Protein AF-A0AAN7Z1L6-F1 (afdb_monomer)

Organism: NCBI:txid326684

Sequence (288 aa):
MDACYEVAIPRFNNSVPGDPTDEAFIKFRDNIDTNKILSLLYLTVLGCATSEPVGGSILSPAVDFWNSVHIQFVLMLLNSKQPVGDFTATLRLLCTSVFPDSIGPINPDKPPEEVGRLLIDRISAHLTETPRWDIDEARLREVRLAALQTLSAFARSSLGLMQLAKHDWMIPRLVTLLSYSIDELYDGDMQYSSAAGDGPPCGLQRLVAHAMLLLHMVITAPLGSNTVDVSAKLAKTTGGSQKYLISLSRLNFADDLVSEDTAELAHELLEMAVTSEAGQELGEFFNG

Secondary structure (DSSP, 8-state):
-HHHHHHHHHHHH--SSSS---HHHHHHHHH--HHHHHHHHHHHHHHHHHSPPGGG-SS-HHHHHHHHS-HHHHHHHTSTTS-HHHHHHHHHHHTT-EETTEESS--TTS-HHHHHHHHHHHHHHTTTSPPSS---HHHHHHHHHHHHHHHHHHHTSHHHHHHHHH-TTHHHHHHHHHHHHHHHHHHSGGGGTTTS--PPPPHHHHHHHHHHHHHHHHHS--BTTB---HHHHHTTSTTHHHHHHHHHHHHHT-TTTS-HHHHHHHHHHHHHHHHHHHHHHHHHHH--

pLDDT: mean 87.16, std 13.39, range [40.34, 98.12]

Mean predicted aligned error: 7.15 Å

Structure (mmCIF, N/CA/C/O backbone):
data_AF-A0AAN7Z1L6-F1
#
_entry.id   AF-A0AAN7Z1L6-F1
#
loop_
_atom_site.group_PDB
_atom_site.id
_atom_site.type_symbol
_atom_site.label_atom_id
_atom_site.label_alt_id
_atom_site.label_comp_id
_atom_site.label_asym_id
_atom_site.label_entity_id
_atom_site.label_seq_id
_atom_site.pdbx_PDB_ins_code
_atom_site.Cartn_x
_atom_site.Cartn_y
_atom_site.Cartn_z
_atom_site.occupancy
_atom_site.B_iso_or_equiv
_atom_site.auth_seq_id
_atom_site.auth_comp_id
_atom_site.auth_asym_id
_atom_site.auth_atom_id
_atom_site.pdbx_PDB_model_num
ATOM 1 N N . MET A 1 1 ? 9.875 3.431 -21.169 1.00 80.31 1 MET A N 1
ATOM 2 C CA . MET A 1 1 ? 9.208 2.321 -20.456 1.00 80.31 1 MET A CA 1
ATOM 3 C C . MET A 1 1 ? 9.602 0.982 -21.063 1.00 80.31 1 MET A C 1
ATOM 5 O O . MET A 1 1 ? 9.972 0.101 -20.303 1.00 80.31 1 MET A O 1
ATOM 9 N N . ASP A 1 2 ? 9.655 0.864 -22.392 1.00 86.88 2 ASP A N 1
ATOM 10 C CA . ASP A 1 2 ? 9.986 -0.394 -23.086 1.00 86.88 2 ASP A CA 1
ATOM 11 C C . ASP A 1 2 ? 11.306 -1.046 -22.664 1.00 86.88 2 ASP A C 1
ATOM 13 O O . ASP A 1 2 ? 11.343 -2.245 -22.417 1.00 86.88 2 ASP A O 1
ATOM 17 N N . ALA A 1 3 ? 12.360 -0.256 -22.441 1.00 88.81 3 ALA A N 1
ATOM 18 C CA . ALA A 1 3 ? 13.636 -0.776 -21.940 1.00 88.81 3 ALA A CA 1
ATOM 19 C C . ALA A 1 3 ? 13.503 -1.539 -20.606 1.00 88.81 3 ALA A C 1
ATOM 21 O O . ALA A 1 3 ? 14.222 -2.502 -20.369 1.00 88.81 3 ALA A O 1
ATOM 22 N N . CYS A 1 4 ? 12.566 -1.154 -19.733 1.00 90.19 4 CYS A N 1
ATOM 23 C CA . CYS A 1 4 ? 12.334 -1.880 -18.486 1.00 90.19 4 CYS A CA 1
ATOM 24 C C . CYS A 1 4 ? 11.696 -3.258 -18.727 1.00 90.19 4 CYS A C 1
ATOM 26 O O . CYS A 1 4 ? 11.943 -4.164 -17.935 1.00 90.19 4 CYS A O 1
ATOM 28 N N . TYR A 1 5 ? 10.907 -3.443 -19.796 1.00 92.56 5 TYR A N 1
ATOM 29 C CA . TYR A 1 5 ? 10.312 -4.744 -20.126 1.00 92.56 5 TYR A CA 1
ATOM 30 C C . TYR A 1 5 ? 11.373 -5.790 -20.478 1.00 92.56 5 TYR A C 1
ATOM 32 O O . TYR A 1 5 ? 11.224 -6.941 -20.071 1.00 92.56 5 TYR A O 1
ATOM 40 N N . GLU A 1 6 ? 12.470 -5.383 -21.125 1.00 91.12 6 GLU A N 1
ATOM 41 C CA . GLU A 1 6 ? 13.588 -6.268 -21.497 1.00 91.12 6 GLU A CA 1
ATOM 42 C C . GLU A 1 6 ? 14.237 -6.965 -20.289 1.00 91.12 6 GLU A C 1
ATOM 44 O O . GLU A 1 6 ? 14.792 -8.053 -20.418 1.00 91.12 6 GLU A O 1
ATOM 49 N N . VAL A 1 7 ? 14.140 -6.372 -19.094 1.00 92.31 7 VAL A N 1
ATOM 50 C CA . VAL A 1 7 ? 14.663 -6.958 -17.847 1.00 92.31 7 VAL A CA 1
ATOM 51 C C . VAL A 1 7 ? 13.534 -7.513 -16.975 1.00 92.31 7 VAL A C 1
ATOM 53 O O . VAL A 1 7 ? 13.651 -8.593 -16.391 1.00 92.31 7 VAL A O 1
ATOM 56 N N . ALA A 1 8 ? 12.412 -6.802 -16.884 1.00 91.56 8 ALA A N 1
ATOM 57 C CA . ALA A 1 8 ? 11.336 -7.156 -15.971 1.00 91.56 8 ALA A CA 1
ATOM 58 C C . ALA A 1 8 ? 10.525 -8.379 -16.433 1.00 91.56 8 ALA A C 1
ATOM 60 O O . ALA A 1 8 ? 10.133 -9.180 -15.581 1.00 91.56 8 ALA A O 1
ATOM 61 N N . ILE A 1 9 ? 10.304 -8.567 -17.743 1.00 92.62 9 ILE A N 1
ATOM 62 C CA . ILE A 1 9 ? 9.560 -9.724 -18.273 1.00 92.62 9 ILE A CA 1
ATOM 63 C C . ILE A 1 9 ? 10.334 -11.032 -18.048 1.00 92.62 9 ILE A C 1
ATOM 65 O O . ILE A 1 9 ? 9.741 -11.964 -17.495 1.00 92.62 9 ILE A O 1
ATOM 69 N N . PRO A 1 10 ? 11.638 -11.135 -18.388 1.00 92.06 10 PRO A N 1
ATOM 70 C CA . PRO A 1 10 ? 12.411 -12.338 -18.085 1.00 92.06 10 PRO A CA 1
ATOM 71 C C . PRO A 1 10 ? 12.413 -12.686 -16.594 1.00 92.06 10 PRO A C 1
ATOM 73 O O . PRO A 1 10 ? 12.170 -13.838 -16.241 1.00 92.06 10 PRO A O 1
ATOM 76 N N . ARG A 1 11 ? 12.580 -11.696 -15.701 1.00 91.50 11 ARG A N 1
ATOM 77 C CA . ARG A 1 11 ? 12.462 -11.902 -14.244 1.00 91.50 11 ARG A CA 1
ATOM 78 C C . ARG A 1 11 ? 11.093 -12.432 -13.842 1.00 91.50 11 ARG A C 1
ATOM 80 O O . ARG A 1 11 ? 10.996 -13.372 -13.058 1.00 91.50 11 ARG A O 1
ATOM 87 N N . PHE A 1 12 ? 10.026 -11.848 -14.383 1.00 89.81 12 PHE A N 1
ATOM 88 C CA . PHE A 1 12 ? 8.660 -12.254 -14.071 1.00 89.81 12 PHE A CA 1
ATOM 89 C C . PHE A 1 12 ? 8.381 -13.704 -14.494 1.00 89.81 12 PHE A C 1
ATOM 91 O O . PHE A 1 12 ? 7.800 -14.471 -13.720 1.00 89.81 12 PHE A O 1
ATOM 98 N N . ASN A 1 13 ? 8.851 -14.096 -15.678 1.00 90.94 13 ASN A N 1
ATOM 99 C CA . ASN A 1 13 ? 8.678 -15.441 -16.228 1.00 90.94 13 ASN A CA 1
ATOM 100 C C . ASN A 1 13 ? 9.677 -16.465 -15.669 1.00 90.94 13 ASN A C 1
ATOM 102 O O . ASN A 1 13 ? 9.473 -17.666 -15.851 1.00 90.94 13 ASN A O 1
ATOM 106 N N . ASN A 1 14 ? 10.719 -16.026 -14.954 1.00 89.88 14 ASN A N 1
ATOM 107 C CA . ASN A 1 14 ? 11.691 -16.939 -14.371 1.00 89.88 14 ASN A CA 1
ATOM 108 C C . ASN A 1 14 ? 11.009 -17.882 -13.373 1.00 89.88 14 ASN A C 1
ATOM 110 O O . ASN A 1 14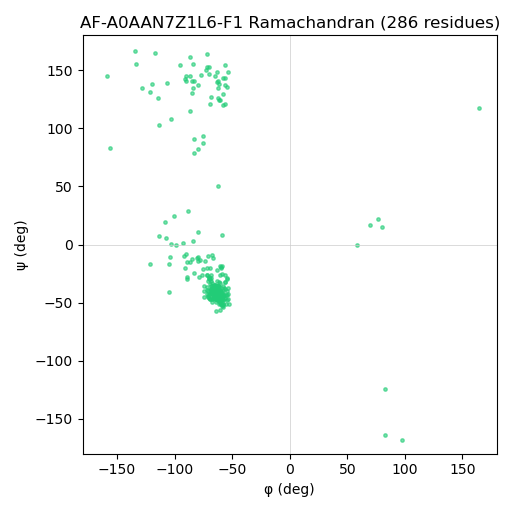 ? 10.324 -17.448 -12.439 1.00 89.88 14 ASN A O 1
ATOM 114 N N . SER A 1 15 ? 11.173 -19.183 -13.594 1.00 84.75 15 SER A N 1
ATOM 115 C CA . SER A 1 15 ? 10.577 -20.219 -12.745 1.00 84.75 15 SER A CA 1
ATOM 116 C C . SER A 1 15 ? 11.427 -20.501 -11.507 1.00 84.75 15 SER A C 1
ATOM 118 O O . SER A 1 15 ? 10.899 -20.940 -10.487 1.00 84.75 15 SER A O 1
ATOM 120 N N . VAL A 1 16 ? 12.729 -20.222 -11.584 1.00 84.19 16 VAL A N 1
ATOM 121 C CA . VAL A 1 16 ? 13.685 -20.425 -10.492 1.00 84.19 16 VAL A CA 1
ATOM 122 C C . VAL A 1 16 ? 13.760 -19.151 -9.636 1.00 84.19 16 VAL A C 1
ATOM 124 O O . VAL A 1 16 ? 13.625 -18.051 -10.175 1.00 84.19 16 VAL A O 1
ATOM 127 N N . PRO A 1 17 ? 13.947 -19.254 -8.306 1.00 79.69 17 PRO A N 1
ATOM 128 C CA . PRO A 1 17 ? 14.252 -18.095 -7.475 1.00 79.69 17 PRO A CA 1
ATOM 129 C C . PRO A 1 17 ? 15.508 -17.360 -7.960 1.00 79.69 17 PRO A C 1
ATOM 131 O O . PRO A 1 17 ? 16.518 -17.989 -8.266 1.00 79.69 17 PRO A O 1
ATOM 134 N N . GLY A 1 18 ? 15.447 -16.029 -7.987 1.00 81.94 18 GLY A N 1
ATOM 135 C CA . GLY A 1 18 ? 16.548 -15.172 -8.425 1.00 81.94 18 GLY A CA 1
ATOM 136 C C . GLY A 1 18 ? 16.438 -14.710 -9.879 1.00 81.94 18 GLY A C 1
ATOM 137 O O . GLY A 1 18 ? 15.392 -14.822 -10.527 1.00 81.94 18 GLY A O 1
ATOM 138 N N . ASP A 1 19 ? 17.532 -14.137 -10.370 1.00 87.75 19 ASP A N 1
ATOM 139 C CA . ASP A 1 19 ? 17.629 -13.600 -11.725 1.00 87.75 19 ASP A CA 1
ATOM 140 C C . ASP A 1 19 ? 17.799 -14.729 -12.768 1.00 87.75 19 ASP A C 1
ATOM 142 O O . ASP A 1 19 ? 18.455 -15.735 -12.480 1.00 87.75 19 ASP A O 1
ATOM 146 N N . PRO A 1 20 ? 17.239 -14.577 -13.986 1.00 90.50 20 PRO A N 1
ATOM 147 C CA . PRO A 1 20 ? 17.554 -15.448 -15.116 1.00 90.50 20 PRO A CA 1
ATOM 148 C C . PRO A 1 20 ? 19.063 -15.534 -15.387 1.00 90.50 20 PRO A C 1
ATOM 150 O O . PRO A 1 20 ? 19.803 -14.569 -15.191 1.00 90.50 20 PRO A O 1
ATOM 153 N N . THR A 1 21 ? 19.518 -16.687 -15.875 1.00 90.06 21 THR A N 1
ATOM 154 C CA . THR A 1 21 ? 20.941 -16.956 -16.147 1.00 90.06 21 THR A CA 1
ATOM 155 C C . THR A 1 21 ? 21.308 -16.877 -17.630 1.00 90.06 21 THR A C 1
ATOM 157 O O . THR A 1 21 ? 22.472 -17.062 -17.977 1.00 90.06 21 THR A O 1
ATOM 160 N N . ASP A 1 22 ? 20.344 -16.580 -18.506 1.00 91.12 22 ASP A N 1
ATOM 161 C CA . ASP A 1 22 ? 20.570 -16.444 -19.945 1.00 91.12 22 ASP A CA 1
ATOM 162 C C . ASP A 1 22 ? 21.537 -15.289 -20.258 1.00 91.12 22 ASP A C 1
ATOM 164 O O . ASP A 1 22 ? 21.373 -14.172 -19.760 1.00 91.12 22 ASP A O 1
ATOM 168 N N . GLU A 1 23 ? 22.512 -15.513 -21.146 1.00 90.38 23 GLU A N 1
ATOM 169 C CA . GLU A 1 23 ? 23.523 -14.500 -21.505 1.00 90.38 23 GLU A CA 1
ATOM 170 C C . GLU A 1 23 ? 22.900 -13.200 -22.039 1.00 90.38 23 GLU A C 1
ATOM 172 O O . GLU A 1 23 ? 23.361 -12.099 -21.728 1.00 90.38 23 GLU A O 1
ATOM 177 N N . ALA A 1 24 ? 21.815 -13.317 -22.814 1.00 89.94 24 ALA A N 1
ATOM 178 C CA . ALA A 1 24 ? 21.073 -12.167 -23.323 1.00 89.94 24 ALA A CA 1
ATOM 179 C C . ALA A 1 24 ? 20.460 -11.337 -22.184 1.00 89.94 24 ALA A C 1
ATOM 181 O O . ALA A 1 24 ? 20.559 -10.110 -22.195 1.00 89.94 24 ALA A 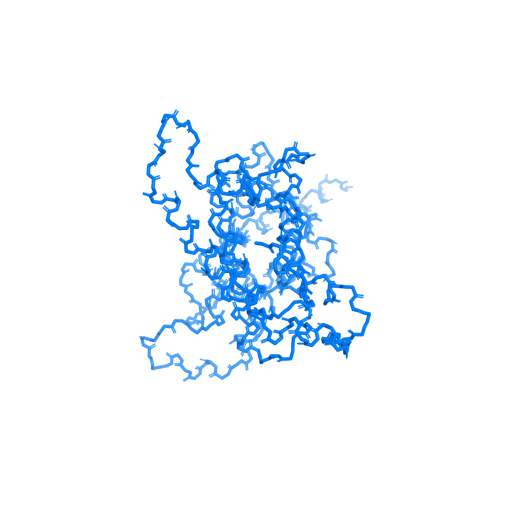O 1
ATOM 182 N N . PHE A 1 25 ? 19.889 -11.999 -21.173 1.00 91.25 25 PHE A N 1
ATOM 183 C CA . PHE A 1 25 ? 19.336 -11.328 -20.001 1.00 91.25 25 PHE A CA 1
ATOM 184 C C . PHE A 1 25 ? 20.431 -10.644 -19.182 1.00 91.25 25 PHE A C 1
ATOM 186 O O . PHE A 1 25 ? 20.272 -9.480 -18.826 1.00 91.25 25 PHE A O 1
ATOM 193 N N . ILE A 1 26 ? 21.551 -11.328 -18.926 1.00 91.38 26 ILE A N 1
ATOM 194 C CA . ILE A 1 26 ? 22.688 -10.758 -18.188 1.00 91.38 26 ILE A CA 1
ATOM 195 C C . ILE A 1 26 ? 23.159 -9.473 -18.874 1.00 91.38 26 ILE A C 1
ATOM 197 O O . ILE A 1 26 ? 23.293 -8.435 -18.228 1.00 91.38 26 ILE A O 1
ATOM 201 N N . LYS A 1 27 ? 23.301 -9.501 -20.205 1.00 92.25 27 LYS A N 1
ATOM 202 C CA . LYS A 1 27 ? 23.660 -8.314 -20.983 1.00 92.25 27 LYS A CA 1
ATOM 203 C C . LYS A 1 27 ? 22.639 -7.185 -20.824 1.00 92.25 27 LYS A C 1
ATOM 205 O O . LYS A 1 27 ? 23.048 -6.036 -20.671 1.00 92.25 27 LYS A O 1
ATOM 210 N N . PHE A 1 28 ? 21.337 -7.462 -20.872 1.00 91.62 28 PHE A N 1
ATOM 211 C CA . PHE A 1 28 ? 20.323 -6.419 -20.678 1.00 91.62 28 PHE A CA 1
ATOM 212 C C . PHE A 1 28 ? 20.330 -5.864 -19.258 1.00 91.62 28 PHE A C 1
ATOM 214 O O . PHE A 1 28 ? 20.353 -4.648 -19.092 1.00 91.62 28 PHE A O 1
ATOM 221 N N . ARG A 1 29 ? 20.387 -6.727 -18.244 1.00 91.69 29 ARG A N 1
ATOM 222 C CA . ARG A 1 29 ? 20.460 -6.336 -16.833 1.00 91.69 29 ARG A CA 1
ATOM 223 C C . ARG A 1 29 ? 21.645 -5.410 -16.561 1.00 91.69 29 ARG A C 1
ATOM 225 O O . ARG A 1 29 ? 21.487 -4.418 -15.860 1.00 91.69 29 ARG A O 1
ATOM 232 N N . ASP A 1 30 ? 22.809 -5.715 -17.128 1.00 91.50 30 ASP A N 1
ATOM 233 C CA . ASP A 1 30 ? 24.033 -4.952 -16.868 1.00 91.50 30 ASP A CA 1
ATOM 234 C C . ASP A 1 30 ? 24.054 -3.595 -17.601 1.00 91.50 30 ASP A C 1
ATOM 236 O O . ASP A 1 30 ? 24.772 -2.684 -17.193 1.00 91.50 30 ASP A O 1
ATOM 240 N N . ASN A 1 31 ? 23.257 -3.431 -18.666 1.00 93.31 31 ASN A N 1
ATOM 241 C CA . ASN A 1 31 ? 23.196 -2.195 -19.459 1.00 93.31 31 ASN A CA 1
ATOM 242 C C . ASN A 1 31 ? 21.939 -1.343 -19.203 1.00 93.31 31 ASN A C 1
ATOM 244 O O . ASN A 1 31 ? 21.918 -0.167 -19.569 1.00 93.31 31 ASN A O 1
ATOM 248 N N . ILE A 1 32 ? 20.891 -1.910 -18.603 1.00 92.88 32 ILE A N 1
ATOM 249 C CA . ILE A 1 32 ? 19.611 -1.238 -18.364 1.00 92.88 32 ILE A CA 1
ATOM 250 C C . ILE A 1 32 ? 19.404 -1.069 -16.861 1.00 92.88 32 ILE A C 1
ATOM 252 O O . ILE A 1 32 ? 18.989 -1.984 -16.153 1.00 92.88 32 ILE A O 1
ATOM 256 N N . ASP A 1 33 ? 19.635 0.152 -16.386 1.00 92.69 33 ASP A N 1
ATOM 257 C CA . ASP A 1 33 ? 19.352 0.536 -15.006 1.00 92.69 33 ASP A CA 1
ATOM 258 C C . ASP A 1 33 ? 17.872 0.924 -14.856 1.00 92.69 33 ASP A C 1
ATOM 260 O O . ASP A 1 33 ? 17.466 2.073 -15.071 1.00 92.69 33 ASP A O 1
ATOM 264 N N . THR A 1 34 ? 17.046 -0.064 -14.514 1.00 93.50 34 THR A N 1
AT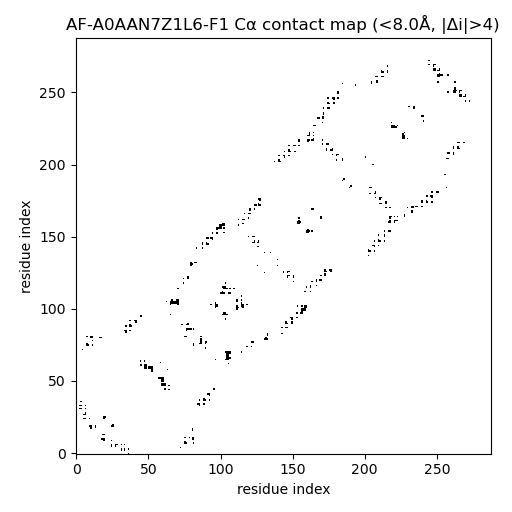OM 265 C CA . THR A 1 34 ? 15.603 0.097 -14.289 1.00 93.50 34 THR A CA 1
ATOM 266 C C . THR A 1 34 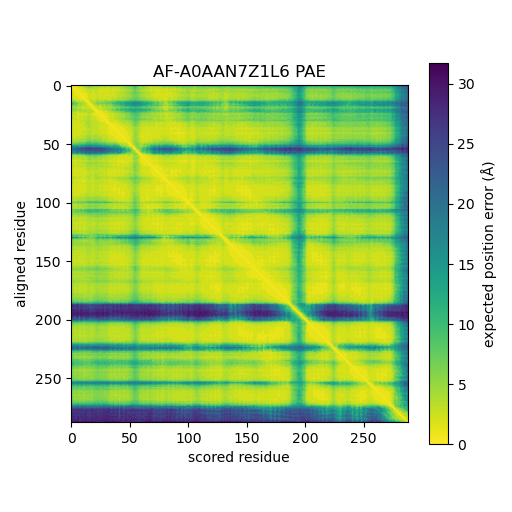? 15.298 1.113 -13.192 1.00 93.50 34 THR A C 1
ATOM 268 O O . THR A 1 34 ? 14.360 1.901 -13.334 1.00 93.50 34 THR A O 1
ATOM 271 N N . ASN A 1 35 ? 16.120 1.176 -12.145 1.00 93.44 35 ASN A N 1
ATOM 272 C CA . ASN A 1 35 ? 15.922 2.086 -11.026 1.00 93.44 35 ASN A CA 1
ATOM 273 C C . ASN A 1 35 ? 16.107 3.555 -11.432 1.00 93.44 35 ASN A C 1
ATOM 275 O O . ASN A 1 35 ? 15.294 4.414 -11.072 1.00 93.44 35 ASN A O 1
ATOM 279 N N . LYS A 1 36 ? 17.132 3.847 -12.243 1.00 94.12 36 LYS A N 1
ATOM 280 C CA . LYS A 1 36 ? 17.332 5.183 -12.826 1.00 94.12 36 LYS A CA 1
ATOM 281 C C . LYS A 1 36 ? 16.201 5.571 -13.768 1.00 94.12 36 LYS A C 1
ATOM 283 O O . LYS A 1 36 ? 15.759 6.717 -13.729 1.00 94.12 36 LYS A O 1
ATOM 288 N N . ILE A 1 37 ? 15.701 4.634 -14.577 1.00 95.06 37 ILE A N 1
ATOM 289 C CA . ILE A 1 37 ? 14.553 4.896 -15.457 1.00 95.06 37 ILE A CA 1
ATOM 290 C C . ILE A 1 37 ? 13.312 5.240 -14.624 1.00 95.06 37 ILE A C 1
ATOM 292 O O . ILE A 1 37 ? 12.644 6.228 -14.916 1.00 95.06 37 ILE A O 1
ATOM 296 N N . LEU A 1 38 ? 13.026 4.486 -13.560 1.00 95.56 38 LEU A N 1
ATOM 297 C CA . LEU A 1 38 ? 11.905 4.775 -12.658 1.00 95.56 38 LEU A CA 1
ATOM 298 C C . LEU A 1 38 ? 12.072 6.114 -11.932 1.00 95.56 38 LEU A C 1
ATOM 300 O O . LEU A 1 38 ? 11.105 6.858 -11.792 1.00 95.56 38 LEU A O 1
ATOM 304 N N . SER A 1 39 ? 13.297 6.458 -11.533 1.00 95.38 39 SER A N 1
ATOM 305 C CA . SER A 1 39 ? 13.612 7.763 -10.940 1.00 95.38 39 SER A CA 1
ATOM 306 C C . SER A 1 39 ? 13.375 8.909 -11.926 1.00 95.38 39 SER A C 1
ATOM 308 O O . SER A 1 39 ? 12.830 9.944 -11.550 1.00 95.38 39 SER A O 1
ATOM 310 N N . LEU A 1 40 ? 13.728 8.717 -13.200 1.00 95.88 40 LEU A N 1
ATOM 311 C CA . LEU A 1 40 ? 13.450 9.685 -14.256 1.00 95.88 40 LEU A CA 1
ATOM 312 C C . LEU A 1 40 ? 11.944 9.832 -14.496 1.00 95.88 40 LEU A C 1
ATOM 314 O O . LEU A 1 40 ? 11.460 10.957 -14.525 1.00 95.88 40 LEU A O 1
ATOM 318 N N . LEU A 1 41 ? 11.197 8.725 -14.576 1.00 95.75 41 LEU A N 1
ATOM 319 C CA . LEU A 1 41 ? 9.732 8.753 -14.684 1.00 95.75 41 LEU A CA 1
ATOM 320 C C . LEU A 1 41 ? 9.089 9.493 -13.504 1.00 95.75 41 LEU A C 1
ATOM 322 O O . LEU A 1 41 ? 8.180 10.294 -13.709 1.00 95.75 41 LEU A O 1
ATOM 326 N N . TYR A 1 42 ? 9.594 9.271 -12.288 1.00 96.31 42 TYR A N 1
ATOM 327 C CA . TYR A 1 42 ? 9.149 9.976 -11.088 1.00 96.31 42 TYR A CA 1
ATOM 328 C C . TYR A 1 42 ? 9.402 11.488 -11.173 1.00 96.31 42 TYR A C 1
ATOM 330 O O . TYR A 1 42 ? 8.506 12.284 -10.906 1.00 96.31 42 TYR A O 1
ATOM 338 N N . LEU A 1 43 ? 10.592 11.909 -11.605 1.00 95.56 43 LEU A N 1
ATOM 339 C CA . LEU A 1 43 ? 10.888 13.330 -11.806 1.00 95.56 43 LEU A CA 1
ATOM 340 C C . LEU A 1 43 ? 10.032 13.949 -12.917 1.00 95.56 43 LEU A C 1
ATOM 342 O O . LEU A 1 43 ? 9.570 15.079 -12.769 1.00 95.56 43 LEU A O 1
ATOM 346 N N . THR A 1 44 ? 9.785 13.214 -14.004 1.00 95.06 44 THR A N 1
ATOM 347 C CA . THR A 1 44 ? 8.911 13.666 -15.091 1.00 95.06 44 THR A CA 1
ATOM 348 C C . THR A 1 44 ? 7.500 13.927 -14.583 1.00 95.06 44 THR A C 1
ATOM 350 O O . THR A 1 44 ? 6.987 15.020 -14.798 1.00 95.06 44 THR A O 1
ATOM 353 N N . VAL A 1 45 ? 6.890 12.982 -13.862 1.00 94.88 45 VAL A N 1
ATOM 354 C CA . VAL A 1 45 ? 5.518 13.163 -13.368 1.00 94.88 45 VAL A CA 1
ATOM 355 C C . VAL A 1 45 ? 5.413 14.259 -12.307 1.00 94.88 45 VAL A C 1
ATOM 357 O O . VAL A 1 45 ? 4.428 14.992 -12.297 1.00 94.88 45 VAL A O 1
ATOM 360 N N . LEU A 1 46 ? 6.438 14.448 -11.466 1.00 93.75 46 LEU A N 1
ATOM 361 C CA . LEU A 1 46 ? 6.489 15.598 -10.559 1.00 93.75 46 LEU A CA 1
ATOM 362 C C . LEU A 1 46 ? 6.521 16.922 -11.332 1.00 93.75 46 LEU A C 1
ATOM 364 O O . LEU A 1 46 ? 5.771 17.837 -10.999 1.00 93.75 46 LEU A O 1
ATOM 368 N N . GLY A 1 47 ? 7.324 17.005 -12.397 1.00 92.25 47 GLY A N 1
ATOM 369 C CA . GLY A 1 47 ? 7.334 18.161 -13.294 1.00 92.25 47 GLY A CA 1
ATOM 370 C C . GLY A 1 47 ? 5.981 18.383 -13.977 1.00 92.25 47 GLY A C 1
ATOM 371 O O . GLY A 1 47 ? 5.506 19.516 -14.055 1.00 92.25 47 GLY A O 1
ATOM 372 N N . CYS A 1 48 ? 5.316 17.308 -14.407 1.00 91.75 48 CYS A N 1
ATOM 373 C CA . CYS A 1 48 ? 3.967 17.357 -14.971 1.00 91.75 48 CYS A CA 1
ATOM 374 C C . CYS A 1 48 ? 2.923 17.851 -13.958 1.00 91.75 48 CYS A C 1
ATOM 376 O O . CYS A 1 48 ? 2.013 18.578 -14.340 1.00 91.75 48 CYS A O 1
ATOM 378 N N . ALA A 1 49 ? 3.056 17.492 -12.678 1.00 87.81 49 ALA A N 1
ATOM 379 C CA . ALA A 1 49 ? 2.146 17.927 -11.619 1.00 87.81 49 ALA A CA 1
ATOM 380 C C . ALA A 1 49 ? 2.282 19.423 -11.284 1.00 87.81 49 ALA A C 1
ATOM 382 O O . ALA A 1 49 ? 1.313 20.039 -10.851 1.00 87.81 49 ALA A O 1
ATOM 383 N N . THR A 1 50 ? 3.464 20.012 -11.495 1.00 87.12 50 THR A N 1
ATOM 384 C CA . THR A 1 50 ? 3.711 21.449 -11.279 1.00 87.12 50 THR A CA 1
ATOM 385 C C . THR A 1 50 ? 3.487 22.312 -12.521 1.00 87.12 50 THR A C 1
ATOM 387 O O . THR A 1 50 ? 3.534 23.535 -12.425 1.00 87.12 50 THR A O 1
ATOM 390 N N . SER A 1 51 ? 3.306 21.696 -13.691 1.00 86.62 51 SER A N 1
ATOM 391 C CA . SER A 1 51 ? 3.192 22.408 -14.966 1.00 86.62 51 SER A CA 1
ATOM 392 C C . SER A 1 51 ? 1.745 22.766 -15.286 1.00 86.62 51 SER A C 1
ATOM 394 O O . SER A 1 51 ? 0.834 21.960 -15.098 1.00 86.62 51 SER A O 1
ATOM 396 N N . GLU A 1 52 ? 1.539 23.959 -15.838 1.00 81.00 52 GLU A N 1
ATOM 397 C CA . GLU A 1 52 ? 0.240 24.351 -16.380 1.00 81.00 52 GLU A CA 1
ATOM 398 C C . GLU A 1 52 ? -0.048 23.619 -17.706 1.00 81.00 52 GLU A C 1
ATOM 400 O O . GLU A 1 52 ? 0.887 23.288 -18.446 1.00 81.00 52 GLU A O 1
ATOM 405 N N . PRO A 1 53 ? -1.326 23.358 -18.038 1.00 78.94 53 PRO A N 1
ATOM 406 C CA . PRO A 1 53 ? -1.695 22.759 -19.315 1.00 78.94 53 PRO A CA 1
ATOM 407 C C . PRO A 1 53 ? -1.199 23.606 -20.493 1.00 78.94 53 PRO A C 1
ATOM 409 O O . PRO A 1 53 ? -1.577 24.766 -20.664 1.00 78.94 53 PRO A O 1
ATOM 412 N N . VAL A 1 54 ? -0.353 23.021 -21.339 1.00 72.06 54 VAL A N 1
ATOM 413 C CA . VAL A 1 54 ? 0.186 23.704 -22.520 1.00 72.06 54 VAL A CA 1
ATOM 414 C C . VAL A 1 54 ? -0.818 23.597 -23.671 1.00 72.06 54 VAL A C 1
ATOM 416 O O . VAL A 1 54 ? -1.355 22.527 -23.946 1.00 72.06 54 VAL A O 1
ATOM 419 N N . GLY A 1 55 ? -1.062 24.704 -24.380 1.00 66.06 55 GLY A N 1
ATOM 420 C CA . GLY A 1 55 ? -1.786 24.684 -25.660 1.00 66.06 55 GLY A CA 1
ATOM 421 C C . GLY A 1 55 ? -3.309 24.521 -25.578 1.00 66.06 55 GLY A C 1
ATOM 422 O O . GLY A 1 55 ? -3.918 24.115 -26.562 1.00 66.06 55 GLY A O 1
ATOM 423 N N . GLY A 1 56 ? -3.937 24.840 -24.441 1.00 60.53 56 GLY A N 1
ATOM 424 C CA . GLY A 1 56 ? -5.398 24.780 -24.292 1.00 60.53 56 GLY A CA 1
ATOM 425 C C . GLY A 1 56 ? -5.961 23.378 -24.031 1.00 60.53 56 GLY A C 1
ATOM 426 O O . GLY A 1 56 ? -7.169 23.183 -24.160 1.00 60.53 56 GLY A O 1
ATOM 427 N N . SER A 1 57 ? -5.112 22.409 -23.663 1.00 67.19 57 SER A N 1
ATOM 428 C CA . SER A 1 57 ? -5.575 21.120 -23.135 1.00 67.19 57 SER A CA 1
ATOM 429 C C . SER A 1 57 ? -6.369 21.327 -21.841 1.00 67.19 57 SER A C 1
ATOM 431 O O . SER A 1 57 ? -5.987 22.129 -20.990 1.00 67.19 57 SER A O 1
ATOM 433 N N . ILE A 1 58 ? -7.480 20.600 -21.700 1.00 69.69 58 ILE A N 1
ATOM 434 C CA . ILE A 1 58 ? -8.328 20.616 -20.496 1.00 69.69 58 ILE A CA 1
ATOM 435 C C . ILE A 1 58 ? -7.701 19.754 -19.389 1.00 69.69 58 ILE A C 1
ATOM 437 O O . ILE A 1 58 ? -7.919 20.002 -18.204 1.00 69.69 58 ILE A O 1
ATOM 441 N N . LEU A 1 59 ? -6.931 18.732 -19.770 1.00 76.69 59 LEU A N 1
ATOM 442 C CA . LEU A 1 59 ? -6.332 17.788 -18.834 1.00 76.69 59 LEU A CA 1
ATOM 443 C C . LEU A 1 59 ? -4.997 18.320 -18.319 1.00 76.69 59 LEU A C 1
ATOM 445 O O . LEU A 1 59 ? -4.242 18.976 -19.039 1.00 76.69 59 LEU A O 1
ATOM 449 N N . SER A 1 60 ? -4.705 18.032 -17.051 1.00 86.69 60 SER A N 1
ATOM 450 C CA . SER A 1 60 ? -3.401 18.364 -16.492 1.00 86.69 60 SER A CA 1
ATOM 451 C C . SER A 1 60 ? -2.323 17.464 -17.113 1.00 86.69 60 SER A C 1
ATOM 453 O O . SER A 1 60 ? -2.583 16.282 -17.359 1.00 86.69 60 SER A O 1
ATOM 455 N N . PRO A 1 61 ? -1.088 17.958 -17.309 1.00 90.00 61 PRO A N 1
ATOM 456 C CA . PRO A 1 61 ? -0.003 17.141 -17.858 1.00 90.00 61 PRO A CA 1
ATOM 457 C C . PRO A 1 61 ? 0.267 15.857 -17.054 1.00 90.00 61 PRO A C 1
ATOM 459 O O . PRO A 1 61 ? 0.755 14.866 -17.593 1.00 90.00 61 PRO A O 1
ATOM 462 N N . ALA A 1 62 ? -0.053 15.852 -15.754 1.00 91.31 62 ALA A N 1
ATOM 463 C CA . ALA A 1 62 ? 0.041 14.662 -14.912 1.00 91.31 62 ALA A CA 1
ATOM 464 C C . ALA A 1 62 ? -0.993 13.588 -15.294 1.00 91.31 62 ALA A C 1
ATOM 466 O O . ALA A 1 62 ? -0.666 12.402 -15.287 1.00 91.31 62 ALA A O 1
ATOM 467 N N . VAL A 1 63 ? -2.216 13.984 -15.657 1.00 91.50 63 VAL A N 1
ATOM 468 C CA . VAL A 1 63 ? -3.240 13.057 -16.161 1.00 91.50 63 VAL A CA 1
ATOM 469 C C . VAL A 1 63 ? -2.795 12.457 -17.494 1.00 91.50 63 VAL A C 1
ATOM 471 O O . VAL A 1 63 ? -2.859 11.240 -17.653 1.00 91.50 63 VAL A O 1
ATOM 474 N N . ASP A 1 64 ? -2.256 13.268 -18.407 1.00 91.06 64 ASP A N 1
ATOM 475 C CA . ASP A 1 64 ? -1.746 12.787 -19.701 1.00 91.06 64 ASP A CA 1
ATOM 476 C C . ASP A 1 64 ? -0.587 11.789 -19.534 1.00 91.06 64 ASP A C 1
ATOM 478 O O . ASP A 1 64 ? -0.524 10.763 -20.223 1.00 91.06 64 ASP A O 1
ATOM 482 N N . PHE A 1 65 ? 0.305 12.042 -18.568 1.00 93.88 65 PHE A N 1
ATOM 483 C CA . PHE A 1 65 ? 1.363 11.101 -18.202 1.00 93.88 65 PHE A CA 1
ATOM 484 C C . PHE A 1 65 ? 0.779 9.754 -17.759 1.00 93.88 65 PHE A C 1
ATOM 486 O O . PHE A 1 65 ? 1.146 8.716 -18.308 1.00 93.88 65 PHE A O 1
ATOM 493 N N . TRP A 1 66 ? -0.158 9.750 -16.806 1.00 94.88 66 TRP A N 1
ATOM 494 C CA . TRP A 1 66 ? -0.748 8.514 -16.277 1.00 94.88 66 TRP A CA 1
ATOM 495 C C . TRP A 1 66 ? -1.688 7.801 -17.252 1.00 94.88 66 TRP A C 1
ATOM 497 O O . TRP A 1 66 ? -1.878 6.595 -17.114 1.00 94.88 66 TRP A O 1
ATOM 507 N N . ASN A 1 67 ? -2.213 8.505 -18.254 1.00 93.00 67 ASN A N 1
ATOM 508 C CA . ASN A 1 67 ? -2.926 7.928 -19.397 1.00 93.00 67 ASN A CA 1
ATOM 509 C C . ASN A 1 67 ? -1.976 7.194 -20.364 1.00 93.00 67 ASN A C 1
ATOM 511 O O . ASN A 1 67 ? -2.360 6.249 -21.045 1.00 93.00 67 ASN A O 1
ATOM 515 N N . SER A 1 68 ? -0.700 7.586 -20.391 1.00 92.06 68 SER A N 1
ATOM 516 C CA . SER A 1 68 ? 0.334 6.929 -21.203 1.00 92.06 68 SER A CA 1
ATOM 517 C C . SER A 1 68 ? 0.990 5.732 -20.499 1.00 92.06 68 SER A C 1
ATOM 519 O O . SER A 1 68 ? 1.691 4.941 -21.133 1.00 92.06 68 SER A O 1
ATOM 521 N N . VAL A 1 69 ? 0.814 5.594 -19.181 1.00 93.56 69 VAL A N 1
ATOM 522 C CA . VAL A 1 69 ? 1.365 4.477 -18.403 1.00 93.56 69 VAL A CA 1
ATOM 523 C C . VAL A 1 69 ? 0.410 3.286 -18.473 1.00 93.56 69 VAL A C 1
ATOM 525 O O . VAL A 1 69 ? -0.777 3.397 -18.193 1.00 93.56 69 VAL A O 1
ATOM 528 N N . HIS A 1 70 ? 0.930 2.100 -18.785 1.00 92.62 70 HIS A N 1
ATOM 529 C CA . HIS A 1 70 ? 0.118 0.884 -18.799 1.00 92.62 70 HIS A CA 1
ATOM 530 C C . HIS A 1 70 ? 0.011 0.243 -17.411 1.00 92.62 70 HIS A C 1
ATOM 532 O O . HIS A 1 70 ? 0.993 0.116 -16.683 1.00 92.62 70 HIS A O 1
ATOM 538 N N . ILE A 1 71 ? -1.169 -0.268 -17.057 1.00 94.19 71 ILE A N 1
ATOM 539 C CA . ILE A 1 71 ? -1.367 -0.986 -15.786 1.00 94.19 71 ILE A CA 1
ATOM 540 C C . ILE A 1 71 ? -0.510 -2.256 -15.683 1.00 94.19 71 ILE A C 1
ATOM 542 O O . ILE A 1 71 ? 0.010 -2.561 -14.611 1.00 94.19 71 ILE A O 1
ATOM 546 N N . GLN A 1 72 ? -0.297 -2.977 -16.789 1.00 92.75 72 GLN A N 1
ATOM 547 C CA . GLN A 1 72 ? 0.553 -4.172 -16.801 1.00 92.75 72 GLN A CA 1
ATOM 548 C C . GLN A 1 72 ? 2.003 -3.839 -16.428 1.00 92.75 72 GLN A C 1
ATOM 550 O O . GLN A 1 72 ? 2.634 -4.615 -15.714 1.00 92.75 72 GLN A O 1
ATOM 555 N N . PHE A 1 73 ? 2.500 -2.669 -16.847 1.00 93.81 73 PHE A N 1
ATOM 556 C CA . PHE A 1 73 ? 3.824 -2.175 -16.471 1.00 93.81 73 PHE A CA 1
ATOM 557 C C . PHE A 1 73 ? 3.958 -2.068 -14.950 1.00 93.81 73 PHE A C 1
ATOM 559 O O . PHE A 1 73 ? 4.877 -2.626 -14.354 1.00 93.81 73 PHE A O 1
ATOM 566 N N . VAL A 1 74 ? 2.991 -1.401 -14.316 1.00 95.69 74 VAL A N 1
ATOM 567 C CA . VAL A 1 74 ? 2.977 -1.187 -12.867 1.00 95.69 74 VAL A CA 1
ATOM 568 C C . VAL A 1 74 ? 2.852 -2.508 -12.113 1.00 95.69 74 VAL A C 1
ATOM 570 O O . VAL A 1 74 ? 3.640 -2.776 -11.210 1.00 95.69 74 VAL A O 1
ATOM 573 N N . LEU A 1 75 ? 1.897 -3.366 -12.485 1.00 94.75 75 LEU A N 1
ATOM 574 C CA . LEU A 1 75 ? 1.680 -4.645 -11.799 1.00 94.75 75 LEU A CA 1
ATOM 575 C C . LEU A 1 75 ? 2.891 -5.581 -11.907 1.00 94.75 75 LEU A C 1
ATOM 577 O O . LEU A 1 75 ? 3.203 -6.295 -10.952 1.00 94.75 75 LEU A O 1
ATOM 581 N N . MET A 1 76 ? 3.593 -5.557 -13.043 1.00 94.62 76 MET A N 1
ATOM 582 C CA . MET A 1 76 ? 4.831 -6.309 -13.240 1.00 94.62 76 MET A CA 1
ATOM 583 C C . MET A 1 76 ? 5.949 -5.804 -12.319 1.00 94.62 76 MET A C 1
ATOM 585 O O . MET A 1 76 ? 6.653 -6.621 -11.723 1.00 94.62 76 MET A O 1
ATOM 589 N N . LEU A 1 77 ? 6.092 -4.483 -12.165 1.00 93.69 77 LEU A N 1
ATOM 590 C CA . LEU A 1 77 ? 7.085 -3.873 -11.275 1.00 93.69 77 LEU A CA 1
ATOM 591 C C . LEU A 1 77 ? 6.756 -4.036 -9.783 1.00 93.69 77 LEU A C 1
ATOM 593 O O . LEU A 1 77 ? 7.661 -4.108 -8.956 1.00 93.69 77 LEU A O 1
ATOM 597 N N . LEU A 1 78 ? 5.476 -4.192 -9.439 1.00 94.31 78 LEU A N 1
ATOM 598 C CA . LEU A 1 78 ? 5.014 -4.548 -8.092 1.00 94.31 78 LEU A CA 1
ATOM 599 C C . LEU A 1 78 ? 5.130 -6.058 -7.778 1.00 94.31 78 LEU A C 1
ATOM 601 O O . LEU A 1 78 ? 4.574 -6.559 -6.787 1.00 94.31 78 LEU A O 1
ATOM 605 N N . ASN A 1 79 ? 5.817 -6.831 -8.621 1.00 92.06 79 ASN A N 1
ATOM 606 C CA . ASN A 1 79 ? 6.061 -8.244 -8.366 1.00 92.06 79 ASN A CA 1
ATOM 607 C C . ASN A 1 79 ? 7.271 -8.461 -7.439 1.00 92.06 79 ASN A C 1
ATOM 609 O O . ASN A 1 79 ? 8.297 -7.813 -7.605 1.00 92.06 79 ASN A O 1
ATOM 613 N N . SER A 1 80 ? 7.192 -9.421 -6.508 1.00 88.50 80 SER A N 1
ATOM 614 C CA . SER A 1 80 ? 8.308 -9.758 -5.602 1.00 88.50 80 SER A CA 1
ATOM 615 C C . SER A 1 80 ? 9.514 -10.390 -6.310 1.00 88.50 80 SER A C 1
ATOM 617 O O . SER A 1 80 ? 10.565 -10.545 -5.700 1.00 88.50 80 SER A O 1
ATOM 619 N N . LYS A 1 81 ? 9.387 -10.750 -7.595 1.00 90.69 81 LYS A N 1
ATOM 620 C CA . LYS A 1 81 ? 10.507 -11.160 -8.457 1.00 90.69 81 LYS A CA 1
ATOM 621 C C . LYS A 1 81 ? 11.340 -9.986 -8.984 1.00 90.69 81 LYS A C 1
ATOM 623 O O . LYS A 1 81 ? 12.412 -10.213 -9.534 1.00 90.69 81 LYS A O 1
ATOM 628 N N . GLN A 1 82 ? 10.853 -8.752 -8.870 1.00 92.12 82 GLN A N 1
ATOM 629 C CA . GLN A 1 82 ? 11.625 -7.572 -9.258 1.00 92.12 82 GLN A CA 1
ATOM 630 C C . GLN A 1 82 ? 12.543 -7.137 -8.112 1.00 92.12 82 GLN A C 1
ATOM 632 O O . GLN A 1 82 ? 12.238 -7.428 -6.955 1.00 92.12 82 GLN A O 1
ATOM 637 N N . PRO A 1 83 ? 13.651 -6.429 -8.384 1.00 92.19 83 PRO A N 1
ATOM 638 C CA . PRO A 1 83 ? 14.510 -5.897 -7.334 1.00 92.19 83 PRO A CA 1
ATOM 639 C C . PRO A 1 83 ? 13.747 -4.992 -6.361 1.00 92.19 83 PRO A C 1
ATOM 641 O O . PRO A 1 83 ? 12.901 -4.194 -6.767 1.00 92.19 83 PRO A O 1
ATOM 644 N N . VAL A 1 84 ? 14.107 -5.048 -5.075 1.00 93.75 84 VAL A N 1
ATOM 645 C CA . VAL A 1 84 ? 13.476 -4.233 -4.018 1.00 93.75 84 VAL A CA 1
ATOM 646 C C . VAL A 1 84 ? 13.536 -2.727 -4.313 1.00 93.75 84 VAL A C 1
ATOM 648 O O . VAL A 1 84 ? 12.615 -1.980 -3.973 1.00 93.75 84 VAL A O 1
ATOM 651 N N . GLY A 1 85 ? 14.602 -2.274 -4.983 1.00 93.88 85 GLY A N 1
ATOM 652 C CA . GLY A 1 85 ? 14.752 -0.888 -5.424 1.00 93.88 85 GLY A CA 1
ATOM 653 C C . GLY A 1 85 ? 13.682 -0.474 -6.434 1.00 93.88 85 GLY A C 1
ATOM 654 O O . GLY A 1 85 ? 13.084 0.589 -6.281 1.00 93.88 85 GLY A O 1
ATOM 655 N N . ASP A 1 86 ? 13.400 -1.325 -7.421 1.00 94.81 86 ASP A N 1
ATOM 656 C CA . ASP A 1 86 ? 12.406 -1.061 -8.468 1.00 94.81 86 ASP A CA 1
ATOM 657 C C . ASP A 1 86 ? 10.986 -1.111 -7.908 1.00 94.81 86 ASP A C 1
ATOM 659 O O . ASP A 1 86 ? 10.159 -0.247 -8.209 1.00 94.81 86 ASP A O 1
ATOM 663 N N . PHE A 1 87 ? 10.728 -2.072 -7.020 1.00 95.12 87 PHE A N 1
ATOM 664 C CA . PHE A 1 87 ? 9.471 -2.177 -6.288 1.00 95.12 87 PHE A CA 1
ATOM 665 C C . PHE A 1 87 ? 9.187 -0.897 -5.483 1.00 95.12 87 PHE A C 1
ATOM 667 O O . PHE A 1 87 ? 8.147 -0.259 -5.651 1.00 95.12 87 PHE A O 1
ATOM 674 N N . THR A 1 88 ? 10.153 -0.460 -4.668 1.00 95.69 88 THR A N 1
ATOM 675 C CA . THR A 1 88 ? 10.022 0.742 -3.828 1.00 95.69 88 THR A CA 1
ATOM 676 C C . THR A 1 88 ? 9.904 2.017 -4.670 1.00 95.69 88 THR A C 1
ATOM 678 O O . THR A 1 88 ? 9.114 2.904 -4.348 1.00 95.69 88 THR A O 1
ATOM 681 N N . ALA A 1 89 ? 10.653 2.123 -5.773 1.00 96.44 89 ALA A N 1
ATOM 682 C CA . ALA A 1 89 ? 10.543 3.248 -6.700 1.00 96.44 89 ALA A CA 1
ATOM 683 C C . ALA A 1 89 ? 9.158 3.306 -7.368 1.00 96.44 89 ALA A C 1
ATOM 685 O O . ALA A 1 89 ? 8.593 4.388 -7.515 1.00 96.44 89 ALA A O 1
ATOM 686 N N . THR A 1 90 ? 8.575 2.152 -7.696 1.00 97.12 90 THR A N 1
ATOM 687 C CA . THR A 1 90 ? 7.225 2.059 -8.269 1.00 97.12 90 THR A CA 1
ATOM 688 C C . THR A 1 90 ? 6.149 2.473 -7.265 1.00 97.12 90 THR A C 1
ATOM 690 O O . THR A 1 90 ? 5.229 3.203 -7.628 1.00 97.12 90 THR A O 1
ATOM 693 N N . LEU A 1 91 ? 6.281 2.088 -5.990 1.00 97.31 91 LEU A N 1
ATOM 694 C CA . LEU A 1 91 ? 5.391 2.559 -4.920 1.00 97.31 91 LEU A CA 1
ATOM 695 C C . LEU A 1 91 ? 5.419 4.088 -4.780 1.00 97.31 91 LEU A C 1
ATOM 697 O O . LEU A 1 91 ? 4.368 4.726 -4.707 1.00 97.31 91 LEU A O 1
ATOM 701 N N . ARG A 1 92 ? 6.615 4.691 -4.817 1.00 96.38 92 ARG A N 1
ATOM 702 C CA . ARG A 1 92 ? 6.780 6.155 -4.794 1.00 96.38 92 ARG A CA 1
ATOM 703 C C . ARG A 1 92 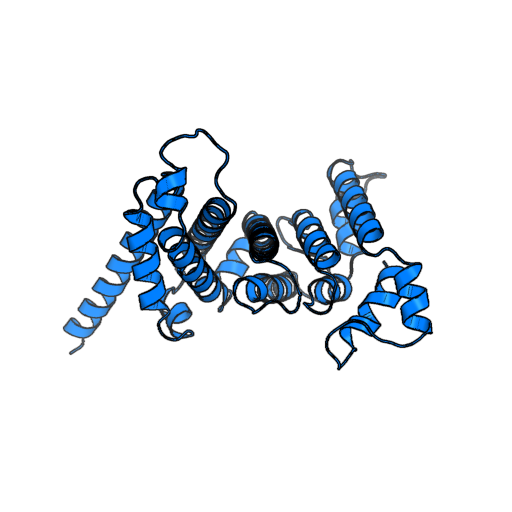? 6.177 6.821 -6.025 1.00 96.38 92 ARG A C 1
ATOM 705 O O . ARG A 1 92 ? 5.515 7.847 -5.893 1.00 96.38 92 ARG A O 1
ATOM 712 N N . LEU A 1 93 ? 6.366 6.226 -7.204 1.00 96.88 93 LEU A N 1
ATOM 713 C CA . LEU A 1 93 ? 5.755 6.702 -8.441 1.00 96.88 93 LEU A CA 1
ATOM 714 C C . LEU A 1 93 ? 4.229 6.729 -8.311 1.00 96.88 93 LEU A C 1
ATOM 716 O O . LEU A 1 93 ? 3.615 7.760 -8.572 1.00 96.88 93 LEU A O 1
ATOM 720 N N . LEU A 1 94 ? 3.621 5.652 -7.808 1.00 97.44 94 LEU A N 1
ATOM 721 C CA . LEU A 1 94 ? 2.172 5.555 -7.618 1.00 97.44 94 LEU A CA 1
ATOM 722 C C . LEU A 1 94 ? 1.587 6.598 -6.661 1.00 97.44 94 LEU A C 1
ATOM 724 O O . LEU A 1 94 ? 0.435 6.987 -6.839 1.00 97.44 94 LEU A O 1
ATOM 728 N N . CYS A 1 95 ? 2.352 7.136 -5.710 1.00 96.44 95 CYS A N 1
ATOM 729 C CA . CYS A 1 95 ? 1.874 8.237 -4.865 1.00 96.44 95 CYS A CA 1
ATOM 730 C C . CYS A 1 95 ? 1.493 9.500 -5.666 1.00 96.44 95 CYS A C 1
ATOM 732 O O . CYS A 1 95 ? 0.739 10.335 -5.165 1.00 96.44 95 CYS A O 1
ATOM 734 N N . THR A 1 96 ? 1.975 9.631 -6.908 1.00 95.50 96 THR A N 1
ATOM 735 C CA . THR A 1 96 ? 1.652 10.734 -7.833 1.00 95.50 96 THR A CA 1
ATOM 736 C C . THR A 1 96 ? 0.465 10.434 -8.761 1.00 95.50 96 THR A C 1
ATOM 738 O O . THR A 1 96 ? 0.113 11.266 -9.590 1.00 95.50 96 THR A O 1
ATOM 741 N N . SER A 1 97 ? -0.157 9.258 -8.627 1.00 95.44 97 SER A N 1
ATOM 742 C CA . SER A 1 97 ? -1.261 8.772 -9.477 1.00 95.44 97 SER A CA 1
ATOM 743 C C . SER A 1 97 ? -2.645 8.923 -8.842 1.00 95.44 97 SER A C 1
ATOM 745 O O . SER A 1 97 ? -3.552 8.145 -9.126 1.00 95.44 97 SER A O 1
ATOM 747 N N . VAL A 1 98 ? -2.804 9.869 -7.915 1.00 95.00 98 VAL A N 1
ATOM 748 C CA . VAL A 1 98 ? -4.041 10.034 -7.141 1.00 95.00 98 VAL A CA 1
ATOM 749 C C . VAL A 1 98 ? -4.826 11.216 -7.686 1.00 95.00 98 VAL A C 1
ATOM 751 O O . VAL A 1 98 ? -4.448 12.367 -7.471 1.00 95.00 98 VAL A O 1
ATOM 754 N N . PHE A 1 99 ? -5.929 10.917 -8.366 1.00 92.50 99 PHE A N 1
ATOM 755 C CA . PHE A 1 99 ? -6.860 11.890 -8.932 1.00 92.50 99 PHE A CA 1
ATOM 756 C C . PHE A 1 99 ? -8.245 11.746 -8.274 1.00 92.50 99 PHE A C 1
ATOM 758 O O . PHE A 1 99 ? -8.496 10.732 -7.617 1.00 92.50 99 PHE A O 1
ATOM 765 N N . PRO A 1 100 ? -9.161 12.725 -8.425 1.00 88.69 100 PRO A N 1
ATOM 766 C CA . PRO A 1 100 ? -10.491 12.658 -7.810 1.00 88.69 100 PRO A CA 1
ATOM 767 C C . PRO A 1 100 ? -11.267 11.375 -8.149 1.00 88.69 100 PRO A C 1
ATOM 769 O O . PRO A 1 100 ? -11.821 10.742 -7.249 1.00 88.69 100 PRO A O 1
ATOM 772 N N . ASP A 1 101 ? -11.212 10.957 -9.419 1.00 87.81 101 ASP A N 1
ATOM 773 C CA . ASP A 1 101 ? -12.025 9.860 -9.967 1.00 87.81 101 ASP A CA 1
ATOM 774 C C . ASP A 1 101 ? -11.201 8.626 -10.383 1.00 87.81 101 ASP A C 1
ATOM 776 O O . ASP A 1 101 ? -11.723 7.689 -10.989 1.00 87.81 101 ASP A O 1
ATOM 780 N N . SER A 1 102 ? -9.899 8.596 -10.087 1.00 92.62 102 SER A N 1
ATOM 781 C CA . SER A 1 102 ? -9.040 7.462 -10.446 1.00 92.62 102 SER A CA 1
ATOM 782 C C . SER A 1 102 ? -7.782 7.391 -9.589 1.00 92.62 102 SER A C 1
ATOM 784 O O . SER A 1 102 ? -7.177 8.417 -9.278 1.00 92.62 102 SER A O 1
ATOM 786 N N . ILE A 1 103 ? -7.345 6.169 -9.292 1.00 94.25 103 ILE A N 1
ATOM 787 C CA . ILE A 1 103 ? -6.040 5.887 -8.689 1.00 94.25 103 ILE A CA 1
ATOM 788 C C . ILE A 1 103 ? -5.222 4.991 -9.622 1.00 94.25 103 ILE A C 1
ATOM 790 O O . ILE A 1 103 ? -5.750 4.028 -10.183 1.00 94.25 103 ILE A O 1
ATOM 794 N N . GLY A 1 104 ? -3.933 5.285 -9.771 1.00 94.31 104 GLY A N 1
ATOM 795 C CA . GLY A 1 104 ? -3.054 4.543 -10.671 1.00 94.31 104 GLY A CA 1
ATOM 796 C C . GLY A 1 104 ? -3.132 4.991 -12.135 1.00 94.31 104 GLY A C 1
ATOM 797 O O . GLY A 1 104 ? -3.618 6.081 -12.437 1.00 94.31 104 GLY A O 1
ATOM 798 N N . PRO A 1 105 ? -2.622 4.158 -13.059 1.00 94.88 105 PRO A N 1
ATOM 799 C CA . PRO A 1 105 ? -2.680 4.435 -14.489 1.00 94.88 105 PRO A CA 1
ATOM 800 C C . PRO A 1 105 ? -4.108 4.491 -15.028 1.00 94.88 105 PRO A C 1
ATOM 802 O O . PRO A 1 105 ? -4.944 3.654 -14.685 1.00 94.88 105 PRO A O 1
ATOM 805 N N . ILE A 1 106 ? -4.367 5.445 -15.919 1.00 93.12 106 ILE A N 1
ATOM 806 C CA . ILE A 1 106 ? -5.678 5.627 -16.543 1.00 93.12 106 ILE A CA 1
ATOM 807 C C . ILE A 1 106 ? -5.725 4.715 -17.764 1.00 93.12 106 ILE A C 1
ATOM 809 O O . ILE A 1 106 ? -4.943 4.873 -18.696 1.00 93.12 106 ILE A O 1
ATOM 813 N N . ASN A 1 107 ? -6.609 3.721 -17.733 1.00 87.06 107 ASN A N 1
ATOM 814 C CA . ASN A 1 107 ? -6.711 2.715 -18.781 1.00 87.06 107 ASN A CA 1
ATOM 815 C C . ASN A 1 107 ? -8.063 2.845 -19.505 1.00 87.06 107 ASN A C 1
ATOM 817 O O . ASN A 1 107 ? -9.091 2.804 -18.831 1.00 87.06 107 ASN A O 1
ATOM 821 N N . PRO A 1 108 ? -8.098 2.969 -20.844 1.00 84.38 108 PRO A N 1
ATOM 822 C CA . PRO A 1 108 ? -9.357 3.062 -21.586 1.00 84.38 108 PRO A CA 1
ATOM 823 C C . PRO A 1 108 ? -10.175 1.760 -21.562 1.00 84.38 108 PRO A C 1
ATOM 825 O O . PRO A 1 108 ? -11.397 1.805 -21.673 1.00 84.38 108 PRO A O 1
ATOM 828 N N . ASP A 1 109 ? -9.522 0.609 -21.388 1.00 88.75 109 ASP A N 1
ATOM 829 C CA . ASP A 1 109 ? -10.147 -0.716 -21.452 1.00 88.75 109 ASP A CA 1
ATOM 830 C C . ASP A 1 109 ? -10.679 -1.199 -20.096 1.00 88.75 109 ASP A C 1
ATOM 832 O O . ASP A 1 109 ? -11.425 -2.179 -20.034 1.00 88.75 109 ASP A O 1
ATOM 836 N N . LYS A 1 110 ? -10.269 -0.562 -18.991 1.00 91.38 110 LYS A N 1
ATOM 837 C CA . LYS A 1 110 ? -10.619 -0.988 -17.631 1.00 91.38 110 LYS A CA 1
ATOM 838 C C . LYS A 1 110 ? -11.193 0.165 -16.821 1.00 91.38 110 LYS A C 1
ATOM 840 O O . LYS A 1 110 ? -10.583 1.231 -16.783 1.00 91.38 110 LYS A O 1
ATOM 845 N N . PRO A 1 111 ? -12.301 -0.047 -16.091 1.00 93.56 111 PRO A N 1
ATOM 846 C CA . PRO A 1 111 ? -12.841 0.997 -15.238 1.00 93.56 111 PRO A CA 1
ATOM 847 C C . PRO A 1 111 ? -11.836 1.361 -14.126 1.00 93.56 111 PRO A C 1
ATOM 849 O O . PRO A 1 111 ? -11.131 0.472 -13.628 1.00 93.56 111 PRO A O 1
ATOM 852 N N . PRO A 1 112 ? -11.805 2.629 -13.666 1.00 92.81 112 PRO A N 1
ATOM 853 C CA . PRO A 1 112 ? -10.925 3.072 -12.576 1.00 92.81 112 PRO A CA 1
ATOM 854 C C . PRO A 1 112 ? -11.067 2.238 -11.295 1.00 92.81 112 PRO A C 1
ATOM 856 O O . PRO A 1 112 ? -10.105 2.051 -10.548 1.00 92.81 112 PRO A O 1
ATOM 859 N N . GLU A 1 113 ? -12.260 1.684 -11.062 1.00 93.31 113 GLU A N 1
ATOM 860 C CA . GLU A 1 113 ? -12.543 0.777 -9.949 1.00 93.31 113 GLU A CA 1
ATOM 861 C C . GLU A 1 113 ? -11.783 -0.546 -10.023 1.00 93.31 113 GLU A C 1
ATOM 863 O O . GLU A 1 113 ? -11.264 -1.033 -9.018 1.00 93.31 113 GLU A O 1
ATOM 868 N N . GLU A 1 114 ? -11.682 -1.128 -11.217 1.00 94.50 114 GLU A N 1
ATOM 869 C CA . GLU A 1 114 ? -10.950 -2.374 -11.407 1.00 94.50 114 GLU A CA 1
ATOM 870 C C . GLU A 1 114 ? -9.444 -2.144 -11.288 1.00 94.50 114 GLU A C 1
ATOM 872 O O . GLU A 1 114 ? -8.758 -2.939 -10.643 1.00 94.50 114 GLU A O 1
ATOM 877 N N . VAL A 1 115 ? -8.935 -1.055 -11.874 1.00 95.31 115 VAL A N 1
ATOM 878 C CA . VAL A 1 115 ? -7.515 -0.689 -11.789 1.00 95.31 115 VAL A CA 1
ATOM 879 C C . VAL A 1 115 ? -7.104 -0.485 -10.335 1.00 95.31 115 VAL A C 1
ATOM 881 O O . VAL A 1 115 ? -6.146 -1.110 -9.874 1.00 95.31 115 VAL A O 1
ATOM 884 N N . GLY A 1 116 ? -7.857 0.327 -9.593 1.00 95.12 116 GLY A N 1
ATOM 885 C CA . GLY A 1 116 ? -7.562 0.590 -8.194 1.00 95.12 116 GLY A CA 1
ATOM 886 C C . GLY A 1 116 ? -7.653 -0.667 -7.326 1.00 95.12 116 GLY A C 1
ATOM 887 O O . GLY A 1 116 ? -6.741 -0.922 -6.541 1.00 95.12 116 GLY A O 1
ATOM 888 N N . ARG A 1 117 ? -8.646 -1.543 -7.549 1.00 95.56 117 ARG A N 1
ATOM 889 C CA . ARG A 1 117 ? -8.735 -2.845 -6.864 1.00 95.56 117 ARG A CA 1
ATOM 890 C C . ARG A 1 117 ? -7.504 -3.722 -7.109 1.00 95.56 117 ARG A C 1
ATOM 892 O O . ARG A 1 117 ? -6.996 -4.313 -6.161 1.00 95.56 117 ARG A O 1
ATOM 899 N N . LEU A 1 118 ? -7.019 -3.811 -8.352 1.00 95.88 118 LEU A N 1
ATOM 900 C CA . LEU A 1 118 ? -5.826 -4.601 -8.694 1.00 95.88 118 LEU A CA 1
ATOM 901 C C . LEU A 1 118 ? -4.568 -4.061 -8.002 1.00 95.88 118 LEU A C 1
ATOM 903 O O . LEU A 1 118 ? -3.753 -4.839 -7.505 1.00 95.88 118 LEU A O 1
ATOM 907 N N . LEU A 1 119 ? -4.414 -2.735 -7.955 1.00 96.94 119 LEU A N 1
ATOM 908 C CA . LEU A 1 119 ? -3.293 -2.090 -7.274 1.00 96.94 119 LEU A CA 1
ATOM 909 C C . LEU A 1 119 ? -3.366 -2.292 -5.761 1.00 96.94 119 LEU A C 1
ATOM 911 O O . LEU A 1 119 ? -2.374 -2.690 -5.155 1.00 96.94 119 LEU A O 1
ATOM 915 N N . ILE A 1 120 ? -4.535 -2.068 -5.159 1.00 97.19 120 ILE A N 1
ATOM 916 C CA . ILE A 1 120 ? -4.761 -2.249 -3.723 1.00 97.19 120 ILE A CA 1
ATOM 917 C C . ILE A 1 120 ? -4.476 -3.690 -3.315 1.00 97.19 120 ILE A C 1
ATOM 919 O O . ILE A 1 120 ? -3.750 -3.901 -2.342 1.00 97.19 120 ILE A O 1
ATOM 923 N N . ASP A 1 121 ? -4.995 -4.679 -4.047 1.00 96.19 121 ASP A N 1
ATOM 924 C CA . ASP A 1 121 ? -4.745 -6.081 -3.720 1.00 96.19 121 ASP A CA 1
ATOM 925 C C . ASP A 1 121 ? -3.248 -6.399 -3.791 1.00 96.19 121 ASP A C 1
ATOM 927 O O . ASP A 1 121 ? -2.681 -6.921 -2.829 1.00 96.19 121 ASP A O 1
ATOM 931 N N . ARG A 1 122 ? -2.578 -5.986 -4.876 1.00 95.38 122 ARG A N 1
ATOM 932 C CA . ARG A 1 122 ? -1.150 -6.250 -5.066 1.00 95.38 122 ARG A CA 1
ATOM 933 C C . ARG A 1 122 ? -0.282 -5.583 -4.001 1.00 95.38 122 ARG A C 1
ATOM 935 O O . ARG A 1 122 ? 0.617 -6.232 -3.480 1.00 95.38 122 ARG A O 1
ATOM 942 N N . ILE A 1 123 ? -0.518 -4.308 -3.693 1.00 96.75 123 ILE A N 1
ATOM 943 C CA . ILE A 1 123 ? 0.287 -3.543 -2.728 1.00 96.75 123 ILE A CA 1
ATOM 944 C C . ILE A 1 123 ? 0.034 -4.049 -1.309 1.00 96.75 123 ILE A C 1
ATOM 946 O O . ILE A 1 123 ? 0.983 -4.287 -0.566 1.00 96.75 123 ILE A O 1
ATOM 950 N N . SER A 1 124 ? -1.233 -4.251 -0.934 1.00 96.50 124 SER A N 1
ATOM 951 C CA . SER A 1 124 ? -1.570 -4.677 0.426 1.00 96.50 124 SER A CA 1
ATOM 952 C C . SER A 1 124 ? -1.112 -6.100 0.734 1.00 96.50 124 SER A C 1
ATOM 954 O O . SER A 1 124 ? -0.794 -6.383 1.885 1.00 96.50 124 SER A O 1
ATOM 956 N N . ALA A 1 125 ? -1.015 -6.987 -0.261 1.00 94.38 125 ALA A N 1
ATOM 957 C CA . ALA A 1 125 ? -0.480 -8.333 -0.059 1.00 94.38 125 ALA A CA 1
ATOM 958 C C . ALA A 1 125 ? 0.944 -8.315 0.535 1.00 94.38 125 ALA A C 1
ATOM 960 O O . ALA A 1 125 ? 1.232 -9.067 1.466 1.00 94.38 125 ALA A O 1
ATOM 961 N N . HIS A 1 126 ? 1.795 -7.375 0.106 1.00 92.56 126 HIS A N 1
ATOM 962 C CA . HIS A 1 126 ? 3.165 -7.211 0.623 1.00 92.56 126 HIS A CA 1
ATOM 963 C C . HIS A 1 126 ? 3.247 -6.754 2.086 1.00 92.56 126 HIS A C 1
ATOM 965 O O . HIS A 1 126 ? 4.321 -6.810 2.681 1.00 92.56 126 HIS A O 1
ATOM 971 N N . LEU A 1 127 ? 2.138 -6.325 2.696 1.00 93.88 127 LEU A N 1
ATOM 972 C CA . LEU A 1 127 ? 2.109 -6.012 4.128 1.00 93.88 127 LEU A CA 1
ATOM 973 C C . LEU A 1 127 ? 2.276 -7.275 4.983 1.00 93.88 127 LEU A C 1
ATOM 975 O O . LEU A 1 127 ? 2.858 -7.210 6.062 1.00 93.88 127 LEU A O 1
ATOM 979 N N . THR A 1 128 ? 1.797 -8.421 4.492 1.00 90.69 128 THR A N 1
ATOM 980 C CA . THR A 1 128 ? 1.781 -9.695 5.230 1.00 90.69 128 THR A CA 1
ATOM 981 C C . THR A 1 128 ? 2.548 -10.822 4.546 1.00 90.69 128 THR A C 1
ATOM 983 O O . THR A 1 128 ? 2.827 -11.833 5.183 1.00 90.69 128 THR A O 1
ATOM 986 N N . GLU A 1 129 ? 2.865 -10.697 3.255 1.00 86.94 129 GLU A N 1
ATOM 987 C CA . GLU A 1 129 ? 3.652 -11.699 2.535 1.00 86.94 129 GLU A CA 1
ATOM 988 C C . GLU A 1 129 ? 5.084 -11.805 3.082 1.00 86.94 129 GLU A C 1
ATOM 990 O O . GLU A 1 129 ? 5.714 -10.817 3.474 1.00 86.94 129 GLU A O 1
ATOM 995 N N . THR A 1 130 ? 5.618 -13.027 3.069 1.00 81.38 130 THR A N 1
ATOM 996 C CA . THR A 1 130 ? 7.040 -13.271 3.315 1.00 81.38 130 THR A CA 1
ATOM 997 C C . THR A 1 130 ? 7.848 -12.707 2.143 1.00 81.38 130 THR A C 1
ATOM 999 O O . THR A 1 130 ? 7.557 -13.051 0.989 1.00 81.38 130 THR A O 1
ATOM 1002 N N . PRO A 1 131 ? 8.853 -11.850 2.393 1.00 77.75 131 PRO A N 1
ATOM 1003 C CA . PRO A 1 131 ? 9.651 -11.282 1.318 1.00 77.75 131 PRO A CA 1
ATOM 1004 C C . PRO A 1 131 ? 10.390 -12.384 0.559 1.00 77.75 131 PRO A C 1
ATOM 1006 O O . PRO A 1 131 ? 10.905 -13.334 1.142 1.00 77.75 131 PRO A O 1
ATOM 1009 N N . ARG A 1 132 ? 10.469 -12.239 -0.768 1.00 83.56 132 ARG A N 1
ATOM 1010 C CA . ARG A 1 132 ? 11.379 -13.049 -1.601 1.00 83.56 132 ARG A CA 1
ATOM 1011 C C . ARG A 1 132 ? 12.789 -12.470 -1.663 1.00 83.56 132 ARG A C 1
ATOM 1013 O O . ARG A 1 132 ? 13.688 -13.116 -2.192 1.00 83.56 132 ARG A O 1
ATOM 1020 N N . TRP A 1 133 ? 12.949 -11.235 -1.202 1.00 89.19 133 TRP A N 1
ATOM 1021 C CA . TRP A 1 133 ? 14.222 -10.538 -1.199 1.00 89.19 133 TRP A CA 1
ATOM 1022 C C . TRP A 1 133 ? 15.071 -11.007 -0.025 1.00 89.19 133 TRP A C 1
ATOM 1024 O O . TRP A 1 133 ? 14.570 -11.117 1.091 1.00 89.19 133 TRP A O 1
ATOM 1034 N N . ASP A 1 134 ? 16.354 -11.224 -0.288 1.00 88.81 134 ASP A N 1
ATOM 1035 C CA . ASP A 1 134 ? 17.365 -11.421 0.746 1.00 88.81 134 ASP A CA 1
ATOM 1036 C C . ASP A 1 134 ? 17.763 -10.046 1.304 1.00 88.81 134 ASP A C 1
ATOM 1038 O O . ASP A 1 134 ? 18.675 -9.385 0.803 1.00 88.81 134 ASP A O 1
ATOM 1042 N N . ILE A 1 135 ? 16.956 -9.543 2.239 1.00 89.19 135 ILE A N 1
ATOM 1043 C CA . ILE A 1 135 ? 17.123 -8.240 2.890 1.00 89.19 135 ILE A CA 1
ATOM 1044 C C . ILE A 1 135 ? 16.954 -8.388 4.397 1.00 89.19 135 ILE A C 1
ATOM 1046 O O . ILE A 1 135 ? 16.275 -9.297 4.869 1.00 89.19 135 ILE A O 1
ATOM 1050 N N . ASP A 1 136 ? 17.546 -7.466 5.148 1.00 90.00 136 ASP A N 1
ATOM 1051 C CA . ASP A 1 136 ? 17.353 -7.407 6.590 1.00 90.00 136 ASP A CA 1
ATOM 1052 C C . ASP A 1 136 ? 15.945 -6.905 6.972 1.00 90.00 136 ASP A C 1
ATOM 1054 O O . ASP A 1 136 ? 15.205 -6.312 6.177 1.00 90.00 136 ASP A O 1
ATOM 1058 N N . GLU A 1 137 ? 15.573 -7.127 8.234 1.00 86.19 137 GLU A N 1
ATOM 1059 C CA . GLU A 1 137 ? 14.277 -6.698 8.771 1.00 86.19 137 GLU A CA 1
ATOM 1060 C C . GLU A 1 137 ? 14.105 -5.172 8.728 1.00 86.19 137 GLU A C 1
ATOM 1062 O O . GLU A 1 137 ? 13.006 -4.665 8.505 1.00 86.19 137 GLU A O 1
ATOM 1067 N N . ALA A 1 138 ? 15.194 -4.409 8.877 1.00 87.19 138 ALA A N 1
ATOM 1068 C CA . ALA A 1 138 ? 15.150 -2.952 8.779 1.00 87.19 138 ALA A CA 1
ATOM 1069 C C . ALA A 1 138 ? 14.699 -2.492 7.390 1.00 87.19 138 ALA A C 1
ATOM 1071 O O . ALA A 1 138 ? 13.786 -1.669 7.274 1.00 87.19 138 ALA A O 1
ATOM 1072 N N . ARG A 1 139 ? 15.274 -3.067 6.333 1.00 89.81 139 ARG A N 1
ATOM 1073 C CA . ARG A 1 139 ? 14.890 -2.776 4.958 1.00 89.81 139 ARG A CA 1
ATOM 1074 C C . ARG A 1 139 ? 13.494 -3.292 4.642 1.00 89.81 139 ARG A C 1
ATOM 1076 O O . ARG A 1 139 ? 12.755 -2.621 3.922 1.00 89.81 139 ARG A O 1
ATOM 1083 N N . LEU A 1 140 ? 13.099 -4.438 5.195 1.00 90.81 140 LEU A N 1
ATOM 1084 C CA . LEU A 1 140 ? 11.738 -4.948 5.051 1.00 90.81 140 LEU A CA 1
ATOM 1085 C C . LEU A 1 140 ? 10.703 -3.990 5.661 1.00 90.81 140 LEU A C 1
ATOM 1087 O O . LEU A 1 140 ? 9.680 -3.711 5.029 1.00 90.81 140 LEU A O 1
ATOM 1091 N N . ARG A 1 141 ? 10.982 -3.424 6.845 1.00 90.88 141 ARG A N 1
ATOM 1092 C CA . ARG A 1 141 ? 10.136 -2.391 7.468 1.00 90.88 141 ARG A CA 1
ATOM 1093 C C . ARG A 1 141 ? 10.006 -1.153 6.583 1.00 90.88 141 ARG A C 1
ATOM 1095 O O . ARG A 1 141 ? 8.899 -0.642 6.433 1.00 90.88 141 ARG A O 1
ATOM 1102 N N . GLU A 1 142 ? 11.083 -0.700 5.942 1.00 92.00 142 GLU A N 1
ATOM 1103 C CA . GLU A 1 142 ? 11.018 0.421 4.991 1.00 92.00 142 GLU A CA 1
ATOM 1104 C C . GLU A 1 142 ? 10.123 0.123 3.781 1.00 92.00 142 GLU A C 1
ATOM 1106 O O . GLU A 1 142 ? 9.364 0.991 3.349 1.00 92.00 142 GLU A O 1
ATOM 1111 N N . VAL A 1 143 ? 10.181 -1.100 3.244 1.00 94.00 143 VAL A N 1
ATOM 1112 C CA . VAL A 1 143 ? 9.330 -1.521 2.120 1.00 94.00 143 VAL A CA 1
ATOM 1113 C C . VAL A 1 143 ? 7.858 -1.552 2.535 1.00 94.00 143 VAL A C 1
ATOM 1115 O O . VAL A 1 143 ? 7.010 -1.010 1.824 1.00 94.00 143 VAL A O 1
ATOM 1118 N N . ARG A 1 144 ? 7.546 -2.129 3.704 1.00 95.19 144 ARG A N 1
ATOM 1119 C CA . ARG A 1 144 ? 6.180 -2.148 4.258 1.00 95.19 144 ARG A CA 1
ATOM 1120 C C . ARG A 1 144 ? 5.664 -0.737 4.528 1.00 95.19 144 ARG A C 1
ATOM 1122 O O . ARG A 1 144 ? 4.521 -0.433 4.193 1.00 95.19 144 ARG A O 1
ATOM 1129 N N . LEU A 1 145 ? 6.511 0.144 5.058 1.00 95.19 145 LEU A N 1
ATOM 1130 C CA . LEU A 1 145 ? 6.168 1.547 5.268 1.00 95.19 145 LEU A CA 1
ATOM 1131 C C . LEU A 1 145 ? 5.882 2.257 3.941 1.00 95.19 145 LEU A C 1
ATOM 1133 O O . LEU A 1 145 ? 4.886 2.968 3.845 1.00 95.19 145 LEU A O 1
ATOM 1137 N N . ALA A 1 146 ? 6.700 2.041 2.907 1.00 95.81 146 ALA A N 1
ATOM 1138 C CA . ALA A 1 146 ? 6.450 2.605 1.583 1.00 95.81 146 ALA A CA 1
ATOM 1139 C C . ALA A 1 146 ? 5.109 2.119 1.006 1.00 95.81 146 ALA A C 1
ATOM 1141 O O . ALA A 1 146 ? 4.359 2.917 0.450 1.00 95.81 146 ALA A O 1
ATOM 1142 N N . ALA A 1 147 ? 4.770 0.838 1.187 1.00 97.19 147 ALA A N 1
ATOM 1143 C CA . ALA A 1 147 ? 3.486 0.288 0.755 1.00 97.19 147 ALA A CA 1
ATOM 1144 C C . ALA A 1 147 ? 2.305 0.934 1.499 1.00 97.19 147 ALA A C 1
ATOM 1146 O O . ALA A 1 147 ? 1.336 1.348 0.860 1.00 97.19 147 ALA A O 1
ATOM 1147 N N . LEU A 1 148 ? 2.400 1.086 2.827 1.00 97.44 148 LEU A N 1
ATOM 1148 C CA . LEU A 1 148 ? 1.398 1.804 3.625 1.00 97.44 148 LEU A CA 1
ATOM 1149 C C . LEU A 1 148 ? 1.248 3.255 3.171 1.00 97.44 148 LEU A C 1
ATOM 1151 O O . LEU A 1 148 ? 0.131 3.719 2.993 1.00 97.44 148 LEU A O 1
ATOM 1155 N N . GLN A 1 149 ? 2.353 3.960 2.929 1.00 96.38 149 GLN A N 1
ATOM 1156 C CA . GLN A 1 149 ? 2.328 5.341 2.445 1.00 96.38 149 GLN A CA 1
ATOM 1157 C C . GLN A 1 149 ? 1.631 5.460 1.087 1.00 96.38 149 GLN A C 1
ATOM 1159 O O . GLN A 1 149 ? 0.861 6.397 0.887 1.00 96.38 149 GLN A O 1
ATOM 1164 N N . THR A 1 150 ? 1.835 4.508 0.172 1.00 97.81 150 THR A N 1
ATOM 1165 C CA . THR A 1 150 ? 1.110 4.472 -1.106 1.00 97.81 150 THR A CA 1
ATOM 1166 C C . THR A 1 150 ? -0.386 4.219 -0.903 1.00 97.81 150 THR A C 1
ATOM 1168 O O . THR A 1 150 ? -1.205 4.915 -1.502 1.00 97.81 150 THR A O 1
ATOM 1171 N N . LEU A 1 151 ? -0.770 3.281 -0.032 1.00 98.12 151 LEU A N 1
ATOM 1172 C CA . LEU A 1 151 ? -2.183 3.017 0.274 1.00 98.12 151 LEU A CA 1
ATOM 1173 C C . LEU A 1 151 ? -2.853 4.221 0.955 1.00 98.12 151 LEU A C 1
ATOM 1175 O O . LEU A 1 151 ? -3.951 4.610 0.565 1.00 98.12 151 LEU A O 1
ATOM 1179 N N . SER A 1 152 ? -2.174 4.876 1.898 1.00 96.50 152 SER A N 1
ATOM 1180 C CA . SER A 1 152 ? -2.634 6.126 2.509 1.00 96.50 152 SER A CA 1
ATOM 1181 C C . SER A 1 152 ? -2.714 7.258 1.488 1.00 96.50 152 SER A C 1
ATOM 1183 O O . SER A 1 152 ? -3.644 8.059 1.528 1.00 96.50 152 SER A O 1
ATOM 1185 N N . ALA A 1 153 ? -1.796 7.315 0.518 1.00 96.50 153 ALA A N 1
ATOM 1186 C CA . ALA A 1 153 ? -1.891 8.275 -0.572 1.00 96.50 153 ALA A CA 1
ATOM 1187 C C . ALA A 1 153 ? -3.163 8.048 -1.401 1.00 96.50 153 ALA A C 1
ATOM 1189 O O . ALA A 1 153 ? -3.825 9.033 -1.723 1.00 96.50 153 ALA A O 1
ATOM 1190 N N . PHE A 1 154 ? -3.530 6.792 -1.690 1.00 97.00 154 PHE A N 1
ATOM 1191 C CA . PHE A 1 154 ? -4.781 6.445 -2.378 1.00 97.00 154 PHE A CA 1
ATOM 1192 C C . PHE A 1 154 ? -6.015 6.819 -1.550 1.00 97.00 154 PHE A C 1
ATOM 1194 O O . PHE A 1 154 ? -6.971 7.369 -2.102 1.00 97.00 154 PHE A O 1
ATOM 1201 N N . ALA A 1 155 ? -5.965 6.601 -0.232 1.00 95.44 155 ALA A N 1
ATOM 1202 C CA . ALA A 1 155 ? -7.030 6.946 0.712 1.00 95.44 155 ALA A CA 1
ATOM 1203 C C . ALA A 1 155 ? -7.365 8.449 0.753 1.00 95.44 155 ALA A C 1
ATOM 1205 O O . ALA A 1 155 ? -8.453 8.819 1.181 1.00 95.44 155 ALA A O 1
ATOM 1206 N N . ARG A 1 156 ? -6.476 9.330 0.269 1.00 92.56 156 ARG A N 1
ATOM 1207 C CA . ARG A 1 156 ? -6.770 10.772 0.152 1.00 92.56 156 ARG A CA 1
ATOM 1208 C C . ARG A 1 156 ? -7.819 11.097 -0.914 1.00 92.56 156 ARG A C 1
ATOM 1210 O O . ARG A 1 156 ? -8.393 12.180 -0.881 1.00 92.56 156 ARG A O 1
ATOM 1217 N N . SER A 1 157 ? -8.045 10.201 -1.873 1.00 93.12 157 SER A N 1
ATOM 1218 C CA . SER A 1 157 ? -9.141 10.328 -2.840 1.00 93.12 157 SER A CA 1
ATOM 1219 C C . SER A 1 157 ? -10.391 9.630 -2.311 1.00 93.12 157 SER A C 1
ATOM 1221 O O . SER A 1 157 ? -10.297 8.549 -1.728 1.00 93.12 157 SER A O 1
ATOM 1223 N N . SER A 1 158 ? -11.573 10.204 -2.557 1.00 91.56 158 SER A N 1
ATOM 1224 C CA . SER A 1 158 ? -12.842 9.584 -2.148 1.00 91.56 158 SER A CA 1
ATOM 1225 C C . SER A 1 158 ? -13.006 8.190 -2.767 1.00 91.56 158 SER A C 1
ATOM 1227 O O . SER A 1 158 ? -13.320 7.227 -2.066 1.00 91.56 158 SER A O 1
ATOM 1229 N N . LEU A 1 159 ? -12.696 8.052 -4.062 1.00 91.19 159 LEU A N 1
ATOM 1230 C CA . LEU A 1 159 ? -12.724 6.771 -4.763 1.00 91.19 159 LEU A CA 1
ATOM 1231 C C . LEU A 1 159 ? -11.733 5.758 -4.170 1.00 91.19 159 LEU A C 1
ATOM 1233 O O . LEU A 1 159 ? -12.109 4.610 -3.937 1.00 91.19 159 LEU A O 1
ATOM 1237 N N . GLY A 1 160 ? -10.495 6.167 -3.881 1.00 94.19 160 GLY A N 1
ATOM 1238 C CA . GLY A 1 160 ? -9.490 5.285 -3.289 1.00 94.19 160 GLY A CA 1
ATOM 1239 C C . GLY A 1 160 ? -9.872 4.817 -1.885 1.00 94.19 160 GLY A C 1
ATOM 1240 O O . GLY A 1 160 ? -9.792 3.622 -1.605 1.00 94.19 160 GLY A O 1
ATOM 1241 N N . LEU A 1 161 ? -10.374 5.716 -1.031 1.00 94.69 161 LEU A N 1
ATOM 1242 C CA . LEU A 1 161 ? -10.853 5.361 0.307 1.00 94.69 161 LEU A CA 1
ATOM 1243 C C . LEU A 1 161 ? -12.015 4.361 0.252 1.00 94.69 161 LEU A C 1
ATOM 1245 O O . LEU A 1 161 ? -11.982 3.334 0.931 1.00 94.69 161 LEU A O 1
ATOM 1249 N N . MET A 1 162 ? -13.006 4.609 -0.611 1.00 93.50 162 MET A N 1
ATOM 1250 C CA . MET A 1 162 ? -14.127 3.685 -0.807 1.00 93.50 162 MET A CA 1
ATOM 1251 C C . MET A 1 162 ? -13.662 2.308 -1.285 1.00 93.50 162 MET A C 1
ATOM 1253 O O . MET A 1 162 ? -14.191 1.289 -0.841 1.00 93.50 162 MET A O 1
ATOM 1257 N N . GLN A 1 163 ? -12.677 2.245 -2.183 1.00 93.81 163 GLN A N 1
ATOM 1258 C CA . GLN A 1 163 ? -12.138 0.968 -2.650 1.00 93.81 163 GLN A CA 1
ATOM 1259 C C . GLN A 1 163 ? -11.375 0.220 -1.559 1.00 93.81 163 GLN A C 1
ATOM 1261 O O . GLN A 1 163 ? -11.551 -0.990 -1.431 1.00 93.81 163 GLN A O 1
ATOM 1266 N N . LEU A 1 164 ? -10.574 0.919 -0.750 1.00 95.81 164 LEU A N 1
ATOM 1267 C CA . LEU A 1 164 ? -9.877 0.327 0.393 1.00 95.81 164 LEU A CA 1
ATOM 1268 C C . LEU A 1 164 ? -10.873 -0.254 1.409 1.00 95.81 164 LEU A C 1
ATOM 1270 O O . LEU A 1 164 ? -10.701 -1.391 1.845 1.00 95.81 164 LEU A O 1
ATOM 1274 N N . ALA A 1 165 ? -11.946 0.480 1.717 1.00 94.94 165 ALA A N 1
ATOM 1275 C CA . ALA A 1 165 ? -13.017 0.041 2.612 1.00 94.94 165 ALA A CA 1
ATOM 1276 C C . ALA A 1 165 ? -13.806 -1.157 2.058 1.00 94.94 165 ALA A C 1
ATOM 1278 O O . ALA A 1 165 ? -14.097 -2.118 2.776 1.00 94.94 165 ALA A O 1
ATOM 1279 N N . LYS A 1 166 ? -14.091 -1.173 0.751 1.00 93.19 166 LYS A N 1
ATOM 1280 C CA . LYS A 1 166 ? -14.731 -2.319 0.084 1.00 93.19 166 LYS A CA 1
ATOM 1281 C C . LYS A 1 166 ? -13.810 -3.540 0.001 1.00 93.19 166 LYS A C 1
ATOM 1283 O O . LYS A 1 166 ? -14.306 -4.660 0.059 1.00 93.19 166 LYS A O 1
ATOM 1288 N N . HIS A 1 167 ? -12.491 -3.361 -0.065 1.00 94.69 167 HIS A N 1
ATOM 1289 C CA . HIS A 1 167 ? -11.537 -4.455 -0.236 1.00 94.69 167 HIS A CA 1
ATOM 1290 C C . HIS A 1 167 ? -11.569 -5.460 0.927 1.00 94.69 167 HIS A C 1
ATOM 1292 O O . HIS A 1 167 ? -11.426 -5.108 2.100 1.00 94.69 167 HIS A O 1
ATOM 1298 N N . ASP A 1 168 ? -11.746 -6.739 0.604 1.00 93.25 168 ASP A N 1
ATOM 1299 C CA . ASP A 1 168 ? -11.977 -7.805 1.585 1.00 93.25 168 ASP A CA 1
ATOM 1300 C C . ASP A 1 168 ? -10.797 -8.062 2.519 1.00 93.25 168 ASP A C 1
ATOM 1302 O O . ASP A 1 168 ? -10.987 -8.318 3.705 1.00 93.25 168 ASP A O 1
ATOM 1306 N N . TRP A 1 169 ? -9.580 -7.961 1.991 1.00 94.69 169 TRP A N 1
ATOM 1307 C CA . TRP A 1 169 ? -8.364 -8.313 2.720 1.00 94.69 169 TRP A CA 1
ATOM 1308 C C . TRP A 1 169 ? -7.634 -7.112 3.314 1.00 94.69 169 TRP A C 1
ATOM 1310 O O . TRP A 1 169 ? -6.608 -7.302 3.954 1.00 94.69 169 TRP A O 1
ATOM 1320 N N . MET A 1 170 ? -8.137 -5.886 3.130 1.00 96.19 170 MET A N 1
ATOM 1321 C CA . MET A 1 170 ? -7.434 -4.690 3.614 1.00 96.19 170 MET A CA 1
ATOM 1322 C C . MET A 1 170 ? -7.333 -4.684 5.142 1.00 96.19 170 MET A C 1
ATOM 1324 O O . MET A 1 170 ? -6.233 -4.692 5.688 1.00 96.19 170 MET A O 1
ATOM 1328 N N . ILE A 1 171 ? -8.479 -4.761 5.826 1.00 96.12 171 ILE A N 1
ATOM 1329 C CA . ILE A 1 171 ? -8.541 -4.783 7.292 1.00 96.12 171 ILE A CA 1
ATOM 1330 C C . ILE A 1 171 ? -7.765 -5.982 7.867 1.00 96.12 171 ILE A C 1
ATOM 1332 O O . ILE A 1 171 ? -6.877 -5.755 8.688 1.00 96.12 171 ILE A O 1
ATOM 1336 N N . PRO A 1 172 ? -7.984 -7.237 7.416 1.00 96.06 172 PRO A N 1
ATOM 1337 C CA . PRO A 1 172 ? -7.217 -8.368 7.933 1.00 96.06 172 PRO A CA 1
ATOM 1338 C C . PRO A 1 172 ? -5.700 -8.238 7.754 1.00 96.06 172 PRO A C 1
ATOM 1340 O O . PRO A 1 172 ? -4.949 -8.614 8.656 1.00 96.06 172 PRO A O 1
ATOM 1343 N N . ARG A 1 173 ? -5.232 -7.701 6.616 1.00 96.75 173 ARG A N 1
ATOM 1344 C CA . ARG A 1 173 ? -3.797 -7.497 6.354 1.00 96.75 173 ARG A CA 1
ATOM 1345 C C . ARG A 1 173 ? -3.206 -6.425 7.273 1.00 96.75 173 ARG A C 1
ATOM 1347 O O . ARG A 1 173 ? -2.134 -6.646 7.828 1.00 96.75 173 ARG A O 1
ATOM 1354 N N . LEU A 1 174 ? -3.918 -5.317 7.496 1.00 97.44 174 LEU A N 1
ATOM 1355 C CA . LEU A 1 174 ? -3.490 -4.256 8.417 1.00 97.44 174 LEU A CA 1
ATOM 1356 C C . LEU A 1 174 ? -3.446 -4.731 9.871 1.00 97.44 174 LEU A C 1
ATOM 1358 O O . LEU A 1 174 ? -2.448 -4.511 10.547 1.00 97.44 174 LEU A O 1
ATOM 1362 N N . VAL A 1 175 ? -4.478 -5.442 10.332 1.00 96.69 175 VAL A N 1
ATOM 1363 C CA . VAL A 1 175 ? -4.513 -6.020 11.686 1.00 96.69 175 VAL A CA 1
ATOM 1364 C C . VAL A 1 175 ? -3.379 -7.018 11.891 1.00 96.69 175 VAL A C 1
ATOM 1366 O O . VAL A 1 175 ? -2.729 -7.027 12.931 1.00 96.69 175 VAL A O 1
ATOM 1369 N N . THR A 1 176 ? -3.109 -7.844 10.881 1.00 95.62 176 THR A N 1
ATOM 1370 C CA . THR A 1 176 ? -2.002 -8.800 10.926 1.00 95.62 176 THR A CA 1
ATOM 1371 C C . THR A 1 176 ? -0.657 -8.077 11.026 1.00 95.62 176 THR A C 1
ATOM 1373 O O . THR A 1 176 ? 0.149 -8.424 11.885 1.00 95.62 176 THR A O 1
ATOM 1376 N N . LEU A 1 177 ? -0.431 -7.043 10.207 1.00 95.69 177 LEU A N 1
ATOM 1377 C CA . LEU A 1 177 ? 0.778 -6.221 10.273 1.00 95.69 177 LEU A CA 1
ATOM 1378 C C . LEU A 1 177 ? 0.937 -5.533 11.637 1.00 95.69 177 LEU A C 1
ATOM 1380 O O . LEU A 1 177 ? 2.039 -5.534 12.183 1.00 95.69 177 LEU A O 1
ATOM 1384 N N . LEU A 1 178 ? -0.142 -4.964 12.183 1.00 95.38 178 LEU A N 1
ATOM 1385 C CA . LEU A 1 178 ? -0.140 -4.324 13.499 1.00 95.38 178 LEU A CA 1
ATOM 1386 C C . LEU A 1 178 ? 0.226 -5.317 14.597 1.00 95.38 178 LEU A C 1
ATOM 1388 O O . LEU A 1 178 ? 1.148 -5.039 15.349 1.00 95.38 17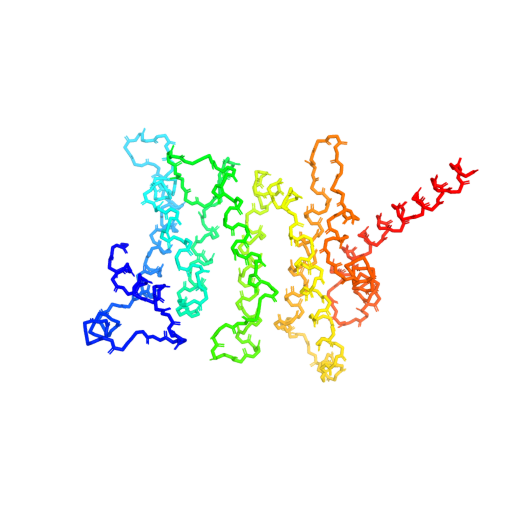8 LEU A O 1
ATOM 1392 N N . SER A 1 179 ? -0.415 -6.488 14.639 1.00 94.38 179 SER A N 1
ATOM 1393 C CA . SER A 1 179 ? -0.106 -7.532 15.624 1.00 94.38 179 SER A CA 1
ATOM 1394 C C . SER A 1 179 ? 1.387 -7.866 15.628 1.00 94.38 179 SER A C 1
ATOM 1396 O O . SER A 1 179 ? 2.014 -7.792 16.678 1.00 94.38 179 SER A O 1
ATOM 1398 N N . TYR A 1 180 ? 1.974 -8.142 14.456 1.00 92.38 180 TYR A N 1
ATOM 1399 C CA . TYR A 1 180 ? 3.406 -8.440 14.350 1.00 92.38 180 TYR A CA 1
ATOM 1400 C C . TYR A 1 180 ? 4.293 -7.261 14.763 1.00 92.38 180 TYR A C 1
ATOM 1402 O O . TYR A 1 180 ? 5.290 -7.450 15.451 1.00 92.38 180 TYR A O 1
ATOM 1410 N N . SER A 1 181 ? 3.931 -6.044 14.354 1.00 91.88 181 SER A N 1
ATOM 1411 C CA . SER A 1 181 ? 4.730 -4.849 14.648 1.00 91.88 181 SER A CA 1
ATOM 1412 C C . SER A 1 181 ? 4.694 -4.492 16.134 1.00 91.88 181 SER A C 1
ATOM 1414 O O . SER A 1 181 ? 5.685 -4.006 16.666 1.00 91.88 181 SER A O 1
ATOM 1416 N N . ILE A 1 182 ? 3.562 -4.731 16.802 1.00 91.38 182 ILE A N 1
ATOM 1417 C CA . ILE A 1 182 ? 3.402 -4.545 18.245 1.00 91.38 182 ILE A CA 1
ATOM 1418 C C . ILE A 1 182 ? 4.192 -5.621 18.991 1.00 91.38 182 ILE A C 1
ATOM 1420 O O . ILE A 1 182 ? 4.897 -5.288 19.934 1.00 91.38 182 ILE A O 1
ATOM 1424 N N . ASP A 1 183 ? 4.123 -6.889 18.578 1.00 89.94 183 ASP A N 1
ATOM 1425 C CA . ASP A 1 183 ? 4.940 -7.949 19.184 1.00 89.94 183 ASP A CA 1
ATOM 1426 C C . ASP A 1 183 ? 6.431 -7.577 19.142 1.00 89.94 183 ASP A C 1
ATOM 1428 O O . ASP A 1 183 ? 7.079 -7.545 20.183 1.00 89.94 183 ASP A O 1
ATOM 1432 N N . GLU A 1 184 ? 6.935 -7.127 17.989 1.00 88.25 184 GLU A N 1
ATOM 1433 C CA . GLU A 1 184 ? 8.317 -6.648 17.838 1.00 88.25 184 GLU A CA 1
ATOM 1434 C C . GLU A 1 184 ? 8.636 -5.420 18.718 1.00 88.25 184 GLU A C 1
ATOM 1436 O O . GLU A 1 184 ? 9.737 -5.305 19.258 1.00 88.25 184 GLU A O 1
ATOM 1441 N N . LEU A 1 185 ? 7.676 -4.506 18.897 1.00 86.44 185 LEU A N 1
ATOM 1442 C CA . LEU A 1 185 ? 7.832 -3.305 19.729 1.00 86.44 185 LEU A CA 1
ATOM 1443 C C . LEU A 1 185 ? 8.011 -3.651 21.211 1.00 86.44 185 LEU A C 1
ATOM 1445 O O . LEU A 1 185 ? 8.748 -2.960 21.912 1.00 86.44 185 LEU A O 1
ATOM 1449 N N . TYR A 1 186 ? 7.336 -4.706 21.672 1.00 82.25 186 TYR A N 1
ATOM 1450 C CA . TYR A 1 186 ? 7.394 -5.173 23.057 1.00 82.25 186 TYR A CA 1
ATOM 1451 C C . TYR A 1 186 ? 8.520 -6.186 23.304 1.00 82.25 186 TYR A C 1
ATOM 1453 O O . TYR A 1 186 ? 9.037 -6.223 24.419 1.00 82.25 186 TYR A O 1
ATOM 1461 N N . ASP A 1 187 ? 8.903 -6.974 22.294 1.00 80.19 187 ASP A N 1
ATOM 1462 C CA . ASP A 1 187 ? 10.015 -7.932 22.364 1.00 80.19 187 ASP A CA 1
ATOM 1463 C C . ASP A 1 187 ? 11.388 -7.244 22.269 1.00 80.19 187 ASP A C 1
ATOM 1465 O O . ASP A 1 187 ? 12.392 -7.773 22.750 1.00 80.19 187 ASP A O 1
ATOM 1469 N N . GLY A 1 188 ? 11.459 -6.075 21.625 1.00 61.62 188 GLY A N 1
ATOM 1470 C CA . GLY A 1 188 ? 12.703 -5.337 21.441 1.00 61.62 188 GLY A CA 1
ATOM 1471 C C . GLY A 1 188 ? 13.240 -4.687 22.723 1.00 61.62 188 GLY A C 1
ATOM 1472 O O . GLY A 1 188 ? 12.489 -4.216 23.574 1.00 61.62 188 GLY A O 1
ATOM 1473 N N . ASP A 1 189 ? 14.565 -4.502 22.777 1.00 51.75 189 ASP A N 1
ATOM 1474 C CA . ASP A 1 189 ? 15.321 -3.700 23.770 1.00 51.75 189 ASP A CA 1
ATOM 1475 C C . ASP A 1 189 ? 14.911 -2.197 23.817 1.00 51.75 189 ASP A C 1
ATOM 1477 O O . ASP A 1 189 ? 15.547 -1.359 24.461 1.00 51.75 189 ASP A O 1
ATOM 1481 N N . MET A 1 190 ? 13.836 -1.821 23.113 1.00 51.97 190 MET A N 1
ATOM 1482 C CA . MET A 1 190 ? 13.285 -0.468 23.004 1.00 51.97 190 MET A CA 1
ATOM 1483 C C . MET A 1 190 ? 12.788 0.099 24.336 1.00 51.97 190 MET A C 1
ATOM 1485 O O . MET A 1 190 ? 12.786 1.320 24.496 1.00 51.97 190 MET A O 1
ATOM 1489 N N . GLN A 1 191 ? 12.471 -0.753 25.318 1.00 49.09 191 GLN A N 1
ATOM 1490 C CA . GLN A 1 191 ? 12.167 -0.313 26.686 1.00 49.09 191 GLN A CA 1
ATOM 1491 C C . GLN A 1 191 ? 13.343 0.443 27.337 1.00 49.09 191 GLN A C 1
ATOM 1493 O O . GLN A 1 191 ? 13.127 1.239 28.247 1.00 49.09 191 GLN A O 1
ATOM 1498 N N . TYR A 1 192 ? 14.576 0.274 26.837 1.00 46.81 192 TYR A N 1
ATOM 1499 C CA . TYR A 1 192 ? 15.768 0.953 27.357 1.00 46.81 192 TYR A CA 1
ATOM 1500 C C . TYR A 1 192 ? 16.272 2.119 26.493 1.00 46.81 192 TYR A C 1
ATOM 1502 O O . TYR A 1 192 ? 17.116 2.887 26.954 1.00 46.81 192 TYR A O 1
ATOM 1510 N N . SER A 1 193 ? 15.758 2.297 25.269 1.00 46.34 193 SER A N 1
ATOM 1511 C CA . SER A 1 193 ? 16.169 3.403 24.380 1.00 46.34 193 SER A CA 1
ATOM 1512 C C . SER A 1 193 ? 15.308 4.666 24.529 1.00 46.34 193 SER A C 1
ATOM 1514 O O . SER A 1 193 ? 15.770 5.750 24.185 1.00 46.34 193 SER A O 1
ATOM 1516 N N . SER A 1 194 ? 14.092 4.556 25.081 1.00 46.28 194 SER A N 1
ATOM 1517 C CA . SER A 1 194 ? 13.180 5.700 25.287 1.00 46.28 194 SER A CA 1
ATOM 1518 C C . SER A 1 194 ? 13.515 6.556 26.524 1.00 46.28 194 SER A C 1
ATOM 1520 O O . SER A 1 194 ? 13.077 7.695 26.641 1.00 46.28 194 SER A O 1
ATOM 1522 N N . ALA A 1 195 ? 14.361 6.069 27.443 1.00 41.72 195 ALA A N 1
ATOM 1523 C CA . ALA A 1 195 ? 14.688 6.808 28.669 1.00 41.72 195 ALA A CA 1
ATOM 1524 C C . ALA A 1 195 ? 15.570 8.056 28.441 1.00 41.72 195 ALA A C 1
ATOM 1526 O O . ALA A 1 195 ? 15.769 8.847 29.364 1.00 41.72 195 ALA A O 1
ATOM 1527 N N . ALA A 1 196 ? 16.119 8.245 27.236 1.00 42.34 196 ALA A N 1
ATOM 1528 C CA . ALA A 1 196 ? 16.942 9.403 26.907 1.00 42.34 196 ALA A CA 1
ATOM 1529 C C . ALA A 1 196 ? 16.962 9.686 25.396 1.00 42.34 196 ALA A C 1
ATOM 1531 O O . ALA A 1 196 ? 17.916 9.324 24.709 1.00 42.34 196 ALA A O 1
ATOM 1532 N N . GLY A 1 197 ? 15.963 10.392 24.864 1.00 40.97 197 GLY A N 1
ATOM 1533 C CA . GLY A 1 197 ? 16.156 11.042 23.569 1.00 40.97 197 GLY A CA 1
ATOM 1534 C C . GLY A 1 197 ? 14.894 11.498 22.861 1.00 40.97 197 GLY A C 1
ATOM 1535 O O . GLY A 1 197 ? 14.113 10.683 22.392 1.00 40.97 197 GLY A O 1
ATOM 1536 N N . ASP A 1 198 ? 14.815 12.812 22.671 1.00 42.72 198 ASP A N 1
ATOM 1537 C CA . ASP A 1 198 ? 14.019 13.561 21.689 1.00 42.72 198 ASP A CA 1
ATOM 1538 C C . ASP A 1 198 ? 14.453 13.210 20.238 1.00 42.72 198 ASP A C 1
ATOM 1540 O O . ASP A 1 198 ? 14.862 14.052 19.437 1.00 42.72 198 ASP A O 1
ATOM 1544 N N . GLY A 1 199 ? 14.523 11.908 19.940 1.00 48.69 199 GLY A N 1
ATOM 1545 C CA . GLY A 1 199 ? 14.968 11.336 18.675 1.00 48.69 199 GLY A CA 1
ATOM 1546 C C . GLY A 1 199 ? 13.790 11.038 17.745 1.00 48.69 199 GLY A C 1
ATOM 1547 O O . GLY A 1 199 ? 12.672 10.818 18.207 1.00 48.69 199 GLY A O 1
ATOM 1548 N N . PRO A 1 200 ? 14.005 11.010 16.416 1.00 49.53 200 PRO A N 1
ATOM 1549 C CA . PRO A 1 200 ? 12.944 10.673 15.475 1.00 49.53 200 PRO A CA 1
ATOM 1550 C C . PRO A 1 200 ? 12.381 9.276 15.783 1.00 49.53 200 PRO A C 1
ATOM 1552 O O . PRO A 1 200 ? 13.163 8.379 16.111 1.00 49.53 200 PRO A O 1
ATOM 1555 N N . PRO A 1 201 ? 11.059 9.062 15.621 1.00 59.62 201 PRO A N 1
ATOM 1556 C CA . PRO A 1 201 ? 10.434 7.785 15.936 1.00 59.62 201 PRO A CA 1
ATOM 1557 C C . PRO A 1 201 ? 11.146 6.673 15.179 1.00 59.62 201 PRO A C 1
ATOM 1559 O O . PRO A 1 201 ? 11.446 6.817 13.981 1.00 59.62 201 PRO A O 1
ATOM 1562 N N . CYS A 1 202 ? 11.413 5.572 15.880 1.00 74.50 202 CYS A N 1
ATOM 1563 C CA . CYS A 1 202 ? 12.045 4.414 15.269 1.00 74.50 202 CYS A CA 1
ATOM 1564 C C . CYS A 1 202 ? 11.207 3.943 14.064 1.00 74.50 202 CYS A C 1
ATOM 1566 O O . CYS A 1 202 ? 9.993 4.172 13.983 1.00 74.50 202 CYS A O 1
ATOM 1568 N N . GLY A 1 203 ? 11.843 3.275 13.095 1.00 82.25 203 GLY A N 1
ATOM 1569 C CA . GLY A 1 203 ? 11.150 2.823 11.880 1.00 82.25 203 GLY A CA 1
ATOM 1570 C C . GLY A 1 203 ? 9.901 1.975 12.168 1.00 82.25 203 GLY A C 1
ATOM 1571 O O . GLY A 1 203 ? 8.941 2.033 11.404 1.00 82.25 203 GLY A O 1
ATOM 1572 N N . LEU A 1 204 ? 9.891 1.257 13.297 1.00 88.06 204 LEU A N 1
ATOM 1573 C CA . LEU A 1 204 ? 8.783 0.421 13.750 1.00 88.06 204 LEU A CA 1
ATOM 1574 C C . LEU A 1 204 ? 7.600 1.235 14.308 1.00 88.06 204 LEU A C 1
ATOM 1576 O O . LEU A 1 204 ? 6.469 1.012 13.889 1.00 88.06 204 LEU A O 1
ATOM 1580 N N . GLN A 1 205 ? 7.842 2.242 15.154 1.00 89.56 205 GLN A N 1
ATOM 1581 C CA . GLN A 1 205 ? 6.800 3.171 15.627 1.00 89.56 205 GLN A CA 1
ATOM 1582 C C . GLN A 1 205 ? 6.127 3.896 14.462 1.00 89.56 205 GLN A C 1
ATOM 1584 O O . GLN A 1 205 ? 4.904 4.007 14.409 1.00 89.56 205 GLN A O 1
ATOM 1589 N N . ARG A 1 206 ? 6.918 4.341 13.475 1.00 91.44 206 ARG A N 1
ATOM 1590 C CA . ARG A 1 206 ? 6.376 4.977 12.268 1.00 91.44 206 ARG A CA 1
ATOM 1591 C C . ARG A 1 206 ? 5.488 4.020 11.472 1.00 91.44 206 ARG A C 1
ATOM 1593 O O . ARG A 1 206 ? 4.463 4.455 10.949 1.00 91.44 206 ARG A O 1
ATOM 1600 N N . LEU A 1 207 ? 5.879 2.749 11.377 1.00 93.69 207 LEU A N 1
ATOM 1601 C CA . LEU A 1 207 ? 5.103 1.706 10.709 1.00 93.69 207 LEU A CA 1
ATOM 1602 C C . LEU A 1 207 ? 3.762 1.472 11.418 1.00 93.69 207 LEU A C 1
ATOM 1604 O O . LEU A 1 207 ? 2.727 1.488 10.753 1.00 93.69 207 LEU A O 1
ATOM 1608 N N . VAL A 1 208 ? 3.776 1.336 12.749 1.00 95.00 208 VAL A N 1
ATOM 1609 C CA . VAL A 1 208 ? 2.568 1.185 13.577 1.00 95.00 208 VAL A CA 1
ATOM 1610 C C . VAL A 1 208 ? 1.637 2.383 13.412 1.00 95.00 208 VAL A C 1
ATOM 1612 O O . VAL A 1 208 ? 0.469 2.189 13.090 1.00 95.00 208 VAL A O 1
ATOM 1615 N N . ALA A 1 209 ? 2.153 3.609 13.528 1.00 94.81 209 ALA A N 1
ATOM 1616 C CA . ALA A 1 209 ? 1.354 4.823 13.377 1.00 94.81 209 ALA A CA 1
ATOM 1617 C C . ALA A 1 209 ? 0.675 4.906 11.995 1.00 94.81 209 ALA A C 1
ATOM 1619 O O . ALA A 1 209 ? -0.522 5.170 11.900 1.00 94.81 209 ALA A O 1
ATOM 1620 N N . HIS A 1 210 ? 1.403 4.614 10.907 1.00 95.94 210 HIS A N 1
ATOM 1621 C CA . HIS A 1 210 ? 0.824 4.635 9.556 1.00 95.94 210 HIS A CA 1
ATOM 1622 C C . HIS A 1 210 ? -0.204 3.518 9.341 1.00 95.94 210 HIS A C 1
ATOM 1624 O O . HIS A 1 210 ? -1.213 3.741 8.671 1.00 95.94 210 HIS A O 1
ATOM 1630 N N . ALA A 1 211 ? 0.041 2.323 9.886 1.00 97.38 211 ALA A N 1
ATOM 1631 C CA . ALA A 1 211 ? -0.895 1.209 9.792 1.00 97.38 211 ALA A CA 1
ATOM 1632 C C . ALA A 1 211 ? -2.179 1.493 10.584 1.00 97.38 211 ALA A C 1
ATOM 1634 O O . ALA A 1 211 ? -3.268 1.231 10.075 1.00 97.38 211 ALA A O 1
ATOM 1635 N N . MET A 1 212 ? -2.053 2.074 11.780 1.00 97.31 212 MET A N 1
ATOM 1636 C CA . MET A 1 212 ? -3.175 2.452 12.638 1.00 97.31 212 MET A CA 1
ATOM 1637 C C . MET A 1 212 ? -4.019 3.558 12.000 1.00 97.31 212 MET A C 1
ATOM 1639 O O . MET A 1 212 ? -5.235 3.415 11.895 1.00 97.31 212 MET A O 1
ATOM 1643 N N . LEU A 1 213 ? -3.373 4.605 11.474 1.00 97.06 213 LEU A N 1
ATOM 1644 C CA . LEU A 1 213 ? -4.049 5.678 10.745 1.00 97.06 213 LEU A CA 1
ATOM 1645 C C . LEU A 1 213 ? -4.811 5.148 9.526 1.00 97.06 213 LEU A C 1
ATOM 1647 O O . LEU A 1 213 ? -5.974 5.486 9.323 1.00 97.06 213 LEU A O 1
ATOM 1651 N N . LEU A 1 214 ? -4.181 4.294 8.714 1.00 97.69 214 LEU A N 1
ATOM 1652 C CA . LEU A 1 214 ? -4.844 3.712 7.548 1.00 97.69 214 LEU A CA 1
ATOM 1653 C C . LEU A 1 214 ? -6.007 2.799 7.950 1.00 97.69 214 LEU A C 1
ATOM 1655 O O . LEU A 1 214 ? -7.060 2.854 7.319 1.00 97.69 214 LEU A O 1
ATOM 1659 N N . LEU A 1 215 ? -5.842 1.987 8.996 1.00 97.62 215 LEU A N 1
ATOM 1660 C CA . LEU A 1 215 ? -6.905 1.129 9.515 1.00 97.62 215 LEU A CA 1
ATOM 1661 C C . LEU A 1 215 ? -8.106 1.957 9.982 1.00 97.62 215 LEU A C 1
ATOM 1663 O O . LEU A 1 215 ? -9.239 1.640 9.620 1.00 97.62 215 LEU A O 1
ATOM 1667 N N . HIS A 1 216 ? -7.847 3.032 10.726 1.00 97.00 216 HIS A N 1
ATOM 1668 C CA . HIS A 1 216 ? -8.878 3.951 11.190 1.00 97.00 216 HIS A CA 1
ATOM 1669 C C . HIS A 1 216 ? -9.616 4.614 10.027 1.00 97.00 216 HIS A C 1
ATOM 1671 O O . HIS A 1 216 ? -10.837 4.486 9.954 1.00 97.00 216 HIS A O 1
ATOM 1677 N N . MET A 1 217 ? -8.897 5.204 9.062 1.00 95.62 217 MET A N 1
ATOM 1678 C CA . MET A 1 217 ? -9.504 5.810 7.867 1.00 95.62 217 MET A CA 1
ATOM 1679 C C . MET A 1 217 ? -10.398 4.818 7.114 1.00 95.62 217 MET A C 1
ATOM 1681 O O . MET A 1 217 ? -11.491 5.163 6.677 1.00 95.62 217 MET A O 1
ATOM 1685 N N . VAL A 1 218 ? -9.936 3.576 6.949 1.00 95.69 218 VAL A N 1
ATOM 1686 C CA . VAL A 1 218 ? -10.667 2.535 6.217 1.00 95.69 218 VAL A CA 1
ATOM 1687 C C . VAL A 1 218 ? -11.945 2.124 6.945 1.00 95.69 218 VAL A C 1
ATOM 1689 O O . VAL A 1 218 ? -12.959 1.919 6.284 1.00 95.69 218 VAL A O 1
ATOM 1692 N N . ILE A 1 219 ? -11.917 2.002 8.275 1.00 94.50 219 ILE A N 1
ATOM 1693 C CA . ILE A 1 219 ? -13.078 1.589 9.082 1.00 94.50 219 ILE A CA 1
ATOM 1694 C C . ILE A 1 219 ? -14.104 2.718 9.210 1.00 94.50 219 ILE A C 1
ATOM 1696 O O . ILE A 1 219 ? -15.303 2.467 9.104 1.00 94.50 219 ILE A O 1
ATOM 1700 N N . THR A 1 220 ? -13.640 3.955 9.384 1.00 92.81 220 THR A N 1
ATOM 1701 C CA . THR A 1 220 ? -14.491 5.148 9.532 1.00 92.81 220 THR A CA 1
ATOM 1702 C C . THR A 1 220 ? -14.934 5.745 8.192 1.00 92.81 220 THR A C 1
ATOM 1704 O O . THR A 1 220 ? -15.624 6.765 8.156 1.00 92.81 220 THR A O 1
ATOM 1707 N N . ALA A 1 221 ? -14.574 5.108 7.072 1.00 89.94 221 ALA A N 1
ATOM 1708 C CA . ALA A 1 221 ? -14.901 5.580 5.735 1.00 89.94 221 ALA A CA 1
ATOM 1709 C C . ALA A 1 221 ? -16.427 5.721 5.531 1.00 89.94 221 ALA A C 1
ATOM 1711 O O . ALA A 1 221 ? -17.172 4.757 5.740 1.00 89.94 221 ALA A O 1
ATOM 1712 N N . PRO A 1 222 ? -16.915 6.876 5.039 1.00 82.12 222 PRO A N 1
ATOM 1713 C CA . PRO A 1 222 ? -18.338 7.083 4.798 1.00 82.12 222 PRO A CA 1
ATOM 1714 C C . PRO A 1 222 ? -18.785 6.326 3.535 1.00 82.12 222 PRO A C 1
ATOM 1716 O O . PRO A 1 222 ? -18.701 6.839 2.421 1.00 82.12 222 PRO A O 1
ATOM 1719 N N . LEU A 1 223 ? -19.288 5.098 3.693 1.00 77.81 223 LEU A N 1
ATOM 1720 C CA . LEU A 1 223 ? -19.813 4.260 2.599 1.00 77.81 223 LEU A CA 1
ATOM 1721 C C . LEU A 1 223 ? -21.313 4.502 2.310 1.00 77.81 223 LEU A C 1
ATOM 1723 O O . LEU A 1 223 ? -22.024 3.611 1.840 1.00 77.81 223 LEU A O 1
ATOM 1727 N N . GLY A 1 224 ? -21.812 5.713 2.568 1.00 73.62 224 GLY A N 1
ATOM 1728 C CA . GLY A 1 224 ? -23.235 6.046 2.457 1.00 73.62 224 GLY A CA 1
ATOM 1729 C C . GLY A 1 224 ? -24.011 5.631 3.708 1.00 73.62 224 GLY A C 1
ATOM 1730 O O . GLY A 1 224 ? -23.665 6.057 4.804 1.00 73.62 224 GLY A O 1
ATOM 1731 N N . SER A 1 225 ? -25.068 4.823 3.559 1.00 60.88 225 SER A N 1
ATOM 1732 C CA . SER A 1 225 ? -25.886 4.336 4.687 1.00 60.88 225 SER A CA 1
ATOM 1733 C C . SER A 1 225 ? -25.276 3.155 5.442 1.00 60.88 225 SER A C 1
ATOM 1735 O O . SER A 1 225 ? -25.800 2.768 6.483 1.00 60.88 225 SER A O 1
ATOM 1737 N N . ASN A 1 226 ? -24.221 2.547 4.897 1.00 70.56 226 ASN A N 1
ATOM 1738 C CA . ASN A 1 226 ? -23.632 1.330 5.436 1.00 70.56 226 ASN A CA 1
ATOM 1739 C C . ASN A 1 226 ? -22.299 1.646 6.103 1.00 70.56 226 ASN A C 1
ATOM 1741 O O . ASN A 1 226 ? -21.496 2.409 5.569 1.00 70.56 226 ASN A O 1
ATOM 1745 N N . THR A 1 227 ? -22.050 1.018 7.245 1.00 79.06 227 THR A N 1
ATOM 1746 C CA . THR A 1 227 ? -20.731 0.983 7.875 1.00 79.06 227 THR A CA 1
ATOM 1747 C C . THR A 1 227 ? -19.912 -0.173 7.306 1.00 79.06 227 THR A C 1
ATOM 1749 O O . THR A 1 227 ? -20.442 -1.101 6.684 1.00 79.06 227 THR A O 1
ATOM 1752 N N . VAL A 1 228 ? -18.592 -0.113 7.478 1.00 86.19 228 VAL A N 1
ATOM 1753 C CA . VAL A 1 228 ? -17.726 -1.241 7.137 1.00 86.19 228 VAL A CA 1
ATOM 1754 C C . VAL A 1 228 ? -17.989 -2.377 8.119 1.00 86.19 228 VAL A C 1
ATOM 1756 O O . VAL A 1 228 ? -17.781 -2.222 9.318 1.00 86.19 228 VAL A O 1
ATOM 1759 N N . ASP A 1 229 ? -18.400 -3.537 7.608 1.00 87.88 229 ASP A N 1
ATOM 1760 C CA . ASP A 1 229 ? -18.544 -4.746 8.421 1.00 87.88 229 ASP A CA 1
ATOM 1761 C C . ASP A 1 229 ? -17.158 -5.337 8.737 1.00 87.88 229 ASP A C 1
ATOM 1763 O O . ASP A 1 229 ? -16.598 -6.155 7.995 1.00 87.88 229 ASP A O 1
ATOM 1767 N N . VAL A 1 230 ? -16.565 -4.838 9.824 1.00 90.38 230 VAL A N 1
ATOM 1768 C CA . VAL A 1 230 ? -15.247 -5.250 10.318 1.00 90.38 230 VAL A CA 1
ATOM 1769 C C . VAL A 1 230 ? -15.269 -6.723 10.723 1.00 90.38 230 VAL A C 1
ATOM 1771 O O . VAL A 1 230 ? -14.365 -7.469 10.340 1.00 90.38 230 VAL A O 1
ATOM 1774 N N . SER A 1 231 ? -16.319 -7.166 11.419 1.00 87.81 231 SER A N 1
ATOM 1775 C CA . SER A 1 231 ? -16.467 -8.541 11.902 1.00 87.81 231 SER A CA 1
ATOM 1776 C C . SER A 1 231 ? -16.496 -9.546 10.749 1.00 87.81 231 SER A C 1
ATOM 1778 O O . SER A 1 231 ? -15.724 -10.508 10.754 1.00 87.81 231 SER A O 1
ATOM 1780 N N . ALA A 1 232 ? -17.292 -9.296 9.703 1.00 90.25 232 ALA A N 1
ATOM 1781 C CA . ALA A 1 232 ? -17.349 -10.173 8.533 1.00 90.25 232 ALA A CA 1
ATOM 1782 C C . ALA A 1 232 ? -16.022 -10.222 7.758 1.00 90.25 232 ALA A C 1
ATOM 1784 O O . ALA A 1 232 ? -15.651 -11.268 7.218 1.00 90.25 232 ALA A O 1
ATOM 1785 N N . LYS A 1 233 ? -15.278 -9.109 7.698 1.00 93.00 233 LYS A N 1
ATOM 1786 C CA . LYS A 1 233 ? -13.947 -9.087 7.070 1.00 93.00 233 LYS A CA 1
ATOM 1787 C C . LYS A 1 233 ? -12.918 -9.849 7.904 1.00 93.00 233 LYS A C 1
ATOM 1789 O O . LYS A 1 233 ? -12.142 -10.617 7.339 1.00 93.00 233 LYS A O 1
ATOM 1794 N N . LEU A 1 234 ? -12.918 -9.681 9.226 1.00 91.69 234 LEU A N 1
ATOM 1795 C CA . LEU A 1 234 ? -11.983 -10.357 10.131 1.00 91.69 234 LEU A CA 1
ATOM 1796 C C . LEU A 1 234 ? -12.242 -11.861 10.248 1.00 91.69 234 LEU A C 1
ATOM 1798 O O . LEU A 1 234 ? -11.281 -12.617 10.386 1.00 91.69 234 LEU A O 1
ATOM 1802 N N . ALA A 1 235 ? -13.492 -12.309 10.096 1.00 89.88 235 ALA A N 1
ATOM 1803 C CA . ALA A 1 235 ? -13.851 -13.729 10.071 1.00 89.88 235 ALA A CA 1
ATOM 1804 C C . ALA A 1 235 ? -13.148 -14.526 8.951 1.00 89.88 235 ALA A C 1
ATOM 1806 O O . ALA A 1 235 ? -13.049 -15.749 9.028 1.00 89.88 235 ALA A O 1
ATOM 1807 N N . LYS A 1 236 ? -12.615 -13.848 7.922 1.00 88.25 236 LYS A N 1
ATOM 1808 C CA . LYS A 1 236 ? -11.850 -14.468 6.824 1.00 88.25 236 LYS A CA 1
ATOM 1809 C C . LYS A 1 236 ? -10.443 -14.917 7.236 1.00 88.25 236 LYS A C 1
ATOM 1811 O O . LYS A 1 236 ? -9.818 -15.679 6.499 1.00 88.25 236 LYS A O 1
ATOM 1816 N N . THR A 1 237 ? -9.947 -14.472 8.391 1.00 88.31 237 THR A N 1
ATOM 1817 C CA . THR A 1 237 ? -8.615 -14.809 8.903 1.00 88.31 237 THR A CA 1
ATOM 1818 C C . THR A 1 237 ? -8.724 -15.482 10.264 1.00 88.31 237 THR A C 1
ATOM 1820 O O . THR A 1 237 ? -9.370 -14.970 11.176 1.00 88.31 237 THR A O 1
ATOM 1823 N N . THR A 1 238 ? -8.033 -16.608 10.441 1.00 87.50 238 THR A N 1
ATOM 1824 C CA . THR A 1 238 ? -7.989 -17.323 11.722 1.00 87.50 238 THR A CA 1
ATOM 1825 C C . THR A 1 238 ? -7.489 -16.412 12.844 1.00 87.50 238 THR A C 1
ATOM 1827 O O . THR A 1 238 ? -6.378 -15.879 12.779 1.00 87.50 238 THR A O 1
ATOM 1830 N N . GLY A 1 239 ? -8.317 -16.236 13.876 1.00 88.44 239 GLY A N 1
ATOM 1831 C CA . GLY A 1 239 ? -8.021 -15.356 15.009 1.00 88.44 239 GLY A CA 1
ATOM 1832 C C . GLY A 1 239 ? -8.047 -13.860 14.672 1.00 88.44 239 GLY A C 1
ATOM 1833 O O . GLY A 1 239 ? -7.500 -13.075 15.439 1.00 88.44 239 GLY A O 1
ATOM 1834 N N . GLY A 1 240 ? -8.646 -13.449 13.547 1.00 89.12 240 GLY A N 1
ATOM 1835 C CA . GLY A 1 240 ? -8.683 -12.053 13.099 1.00 89.12 240 GLY A CA 1
ATOM 1836 C C . GLY A 1 240 ? -9.271 -11.097 14.140 1.00 89.12 240 GLY A C 1
ATOM 1837 O O . GLY A 1 240 ? -8.617 -10.119 14.494 1.00 89.12 240 GLY A O 1
ATOM 1838 N N . SER A 1 241 ? -10.452 -11.414 14.682 1.00 90.62 241 SER A N 1
ATOM 1839 C CA . SER A 1 241 ? -11.117 -10.602 15.716 1.00 90.62 241 SER A CA 1
ATOM 1840 C C . SER A 1 241 ? -10.298 -10.515 17.004 1.00 90.62 241 SER A C 1
ATOM 1842 O O . SER A 1 241 ? -10.107 -9.431 17.546 1.00 90.62 241 SER A O 1
ATOM 1844 N N . GLN A 1 242 ? -9.720 -11.635 17.447 1.00 90.19 242 GLN A N 1
ATOM 1845 C CA . GLN A 1 242 ? -8.867 -11.660 18.635 1.00 90.19 242 GLN A CA 1
ATOM 1846 C C . GLN A 1 242 ? -7.604 -10.807 18.440 1.00 90.19 242 GLN A C 1
ATOM 1848 O O . GLN A 1 242 ? -7.273 -9.992 19.297 1.00 90.19 242 GLN A O 1
ATOM 1853 N N . LYS A 1 243 ? -6.910 -10.954 17.303 1.00 93.12 243 LYS A N 1
ATOM 1854 C CA . LYS A 1 243 ? -5.728 -10.140 16.975 1.00 93.12 243 LYS A CA 1
ATOM 1855 C C . LYS A 1 243 ? -6.069 -8.658 16.910 1.00 93.12 243 LYS A C 1
ATOM 1857 O O . LYS A 1 243 ? -5.283 -7.844 17.385 1.00 93.12 243 LYS A O 1
ATOM 1862 N N . TYR A 1 244 ? -7.226 -8.318 16.349 1.00 95.00 244 TYR A N 1
ATOM 1863 C CA . TYR A 1 244 ? -7.718 -6.947 16.277 1.00 95.00 244 TYR A CA 1
ATOM 1864 C C . TYR A 1 244 ? -7.911 -6.342 17.673 1.00 95.00 244 TYR A C 1
ATOM 1866 O O . TYR A 1 244 ? -7.259 -5.350 17.989 1.00 95.00 244 TYR A O 1
ATOM 1874 N N . LEU A 1 245 ? -8.702 -6.984 18.539 1.00 94.06 245 LEU A N 1
ATOM 1875 C CA . LEU A 1 245 ? -8.982 -6.495 19.895 1.00 94.06 245 LEU A CA 1
ATOM 1876 C C . LEU A 1 245 ? -7.732 -6.420 20.782 1.0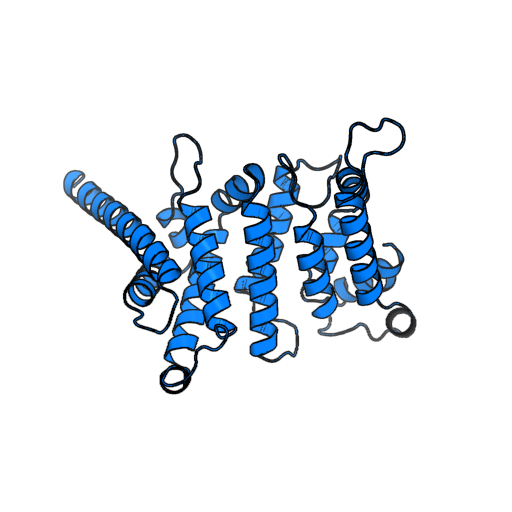0 94.06 245 LEU A C 1
ATOM 1878 O O . LEU A 1 245 ? -7.559 -5.449 21.521 1.00 94.06 245 LEU A O 1
ATOM 1882 N N . ILE A 1 246 ? -6.836 -7.410 20.689 1.00 93.44 246 ILE A N 1
ATOM 1883 C CA . ILE A 1 246 ? -5.572 -7.407 21.438 1.00 93.44 246 ILE A CA 1
ATOM 1884 C C . ILE A 1 246 ? -4.659 -6.280 20.947 1.00 93.44 246 ILE A C 1
ATOM 1886 O O . ILE A 1 246 ? -4.071 -5.580 21.769 1.00 93.44 246 ILE A O 1
ATOM 1890 N N . SER A 1 247 ? -4.549 -6.079 19.629 1.00 94.50 247 SER A N 1
ATOM 1891 C CA . SER A 1 247 ? -3.706 -5.018 19.062 1.00 94.50 247 SER A CA 1
ATOM 1892 C C . SER A 1 247 ? -4.203 -3.634 19.477 1.00 94.50 247 SER A C 1
ATOM 1894 O O . SER A 1 247 ? -3.404 -2.822 19.933 1.00 94.50 247 SER A O 1
ATOM 1896 N N . LEU A 1 248 ? -5.515 -3.382 19.387 1.00 95.56 248 LEU A N 1
ATOM 1897 C CA . LEU A 1 248 ? -6.109 -2.114 19.818 1.00 95.56 248 LEU A CA 1
ATOM 1898 C C . LEU A 1 248 ? -5.920 -1.872 21.314 1.00 95.56 248 LEU A C 1
ATOM 1900 O O . LEU A 1 248 ? -5.458 -0.805 21.697 1.00 95.56 248 LEU A O 1
ATOM 1904 N N . SER A 1 249 ? -6.207 -2.874 22.149 1.00 93.56 249 SER A N 1
ATOM 1905 C CA . SER A 1 249 ? -6.006 -2.773 23.599 1.00 93.56 249 SER A CA 1
ATOM 1906 C C . SER A 1 249 ? -4.552 -2.445 23.942 1.00 93.56 249 SER A C 1
ATOM 1908 O O . SER A 1 249 ? -4.296 -1.541 24.729 1.00 93.56 249 SER A O 1
ATOM 1910 N N . ARG A 1 250 ? -3.584 -3.141 23.329 1.00 93.50 250 ARG A N 1
ATOM 1911 C CA . ARG A 1 250 ? -2.157 -2.896 23.587 1.00 93.50 250 ARG A CA 1
ATOM 1912 C C . ARG A 1 250 ? -1.735 -1.493 23.172 1.00 93.50 250 ARG A C 1
ATOM 1914 O O . ARG A 1 250 ? -1.034 -0.858 23.941 1.00 93.50 250 ARG A O 1
ATOM 1921 N N . LEU A 1 251 ? -2.182 -1.006 22.013 1.00 93.00 251 LEU A N 1
ATOM 1922 C CA . LEU A 1 251 ? -1.881 0.354 21.552 1.00 93.00 251 LEU A CA 1
ATOM 1923 C C . LEU A 1 251 ? -2.554 1.436 22.405 1.00 93.00 251 LEU A C 1
ATOM 1925 O O . LEU A 1 251 ? -1.926 2.446 22.692 1.00 93.00 251 LEU A O 1
ATOM 1929 N N . ASN A 1 252 ? -3.797 1.217 22.837 1.00 92.06 252 ASN A N 1
ATOM 1930 C CA . ASN A 1 252 ? -4.536 2.147 23.694 1.00 92.06 252 ASN A CA 1
ATOM 1931 C C . ASN A 1 252 ? -3.870 2.341 25.070 1.00 92.06 252 ASN A C 1
ATOM 1933 O O . ASN A 1 252 ? -3.969 3.414 25.650 1.00 92.06 252 ASN A O 1
ATOM 1937 N N . PHE A 1 253 ? -3.196 1.310 25.591 1.00 88.50 253 PHE A N 1
ATOM 1938 C CA . PHE A 1 253 ? -2.482 1.343 26.876 1.00 88.50 253 PHE A CA 1
ATOM 1939 C C . PHE A 1 253 ? -0.949 1.338 26.713 1.00 88.50 253 PHE A C 1
ATOM 1941 O O . PHE A 1 253 ? -0.225 0.951 27.632 1.00 88.50 253 PHE A O 1
ATOM 1948 N N . ALA A 1 254 ? -0.438 1.692 25.532 1.00 85.50 254 ALA A N 1
ATOM 1949 C CA . ALA A 1 254 ? 0.994 1.723 25.250 1.00 85.50 254 ALA A CA 1
ATOM 1950 C C . ALA A 1 254 ? 1.611 3.047 25.729 1.00 85.50 254 ALA A C 1
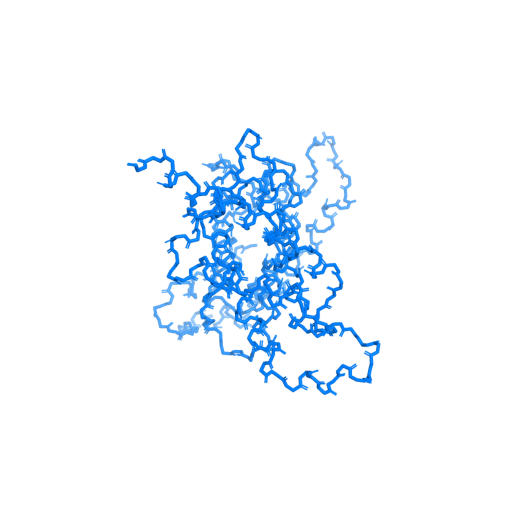ATOM 1952 O O . ALA A 1 254 ? 1.886 3.933 24.922 1.00 85.50 254 ALA A O 1
ATOM 1953 N N . ASP A 1 255 ? 1.855 3.159 27.037 1.00 75.00 255 ASP A N 1
ATOM 1954 C CA . ASP A 1 255 ? 2.550 4.310 27.626 1.00 75.00 255 ASP A CA 1
ATOM 1955 C C . ASP A 1 255 ? 3.976 4.429 27.041 1.00 75.00 255 ASP A C 1
ATOM 1957 O O . ASP A 1 255 ? 4.746 3.465 27.057 1.00 75.00 255 ASP A O 1
ATOM 1961 N N . ASP A 1 256 ? 4.315 5.595 26.476 1.00 77.56 256 ASP A N 1
ATOM 1962 C CA . ASP A 1 256 ? 5.623 5.974 25.895 1.00 77.56 256 ASP A CA 1
ATOM 1963 C C . ASP A 1 256 ? 6.168 5.107 24.731 1.00 77.56 256 ASP A C 1
ATOM 1965 O O . ASP A 1 256 ? 7.241 5.382 24.182 1.00 77.56 256 ASP A O 1
ATOM 1969 N N . LEU A 1 257 ? 5.445 4.064 24.311 1.00 82.56 257 LEU A N 1
ATOM 1970 C CA . LEU A 1 257 ? 5.836 3.159 23.219 1.00 82.56 257 LEU A CA 1
ATOM 1971 C C . LEU A 1 257 ? 5.345 3.637 21.848 1.00 82.56 257 LEU A C 1
ATOM 1973 O O . LEU A 1 257 ? 5.977 3.333 20.831 1.00 82.56 257 LEU A O 1
ATOM 1977 N N . VAL A 1 258 ? 4.240 4.382 21.806 1.00 86.69 258 VAL A N 1
ATOM 1978 C CA . VAL A 1 258 ? 3.623 4.941 20.593 1.00 86.69 258 VAL A CA 1
ATOM 1979 C C . VAL A 1 258 ? 3.235 6.404 20.815 1.00 86.69 258 VAL A C 1
ATOM 1981 O O . VAL A 1 258 ? 3.245 6.885 21.943 1.00 86.69 258 VAL A O 1
ATOM 1984 N N . SER A 1 259 ? 2.925 7.136 19.741 1.00 90.06 259 SER A N 1
ATOM 1985 C CA . SER A 1 259 ? 2.452 8.520 19.871 1.00 90.06 259 SER A CA 1
ATOM 1986 C C . SER A 1 259 ? 1.044 8.576 20.467 1.00 90.06 259 SER A C 1
ATOM 1988 O O . SER A 1 259 ? 0.247 7.666 20.236 1.00 90.06 259 SER A O 1
ATOM 1990 N N . GLU A 1 260 ? 0.720 9.684 21.136 1.00 90.62 260 GLU A N 1
ATOM 1991 C CA . GLU A 1 260 ? -0.621 9.959 21.674 1.00 90.62 260 GLU A CA 1
ATOM 1992 C C . GLU A 1 260 ? -1.700 9.823 20.587 1.00 90.62 260 GLU A C 1
ATOM 1994 O O . GLU A 1 260 ? -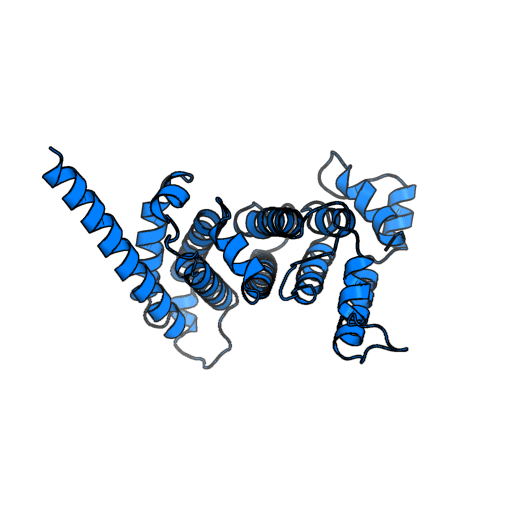2.633 9.046 20.760 1.00 90.62 260 GLU A O 1
ATOM 1999 N N . ASP A 1 261 ? -1.480 10.412 19.403 1.00 92.62 261 ASP A N 1
ATOM 2000 C CA . ASP A 1 261 ? -2.373 10.258 18.243 1.00 92.62 261 ASP A CA 1
ATOM 2001 C C . ASP A 1 261 ? -2.633 8.783 17.875 1.00 92.62 261 ASP A C 1
ATOM 2003 O O . ASP A 1 261 ? -3.729 8.406 17.471 1.00 92.62 261 ASP A O 1
ATOM 2007 N N . THR A 1 262 ? -1.620 7.914 17.987 1.00 94.62 262 THR A N 1
ATOM 2008 C CA . THR A 1 262 ? -1.776 6.489 17.650 1.00 94.62 262 THR A CA 1
ATOM 2009 C C . THR A 1 262 ? -2.628 5.777 18.701 1.00 94.62 262 THR A C 1
ATOM 2011 O O . THR A 1 262 ? -3.444 4.925 18.343 1.00 94.62 262 THR A O 1
ATOM 2014 N N . ALA A 1 263 ? -2.444 6.122 19.978 1.00 94.44 263 ALA A N 1
ATOM 2015 C CA . ALA A 1 263 ? -3.235 5.587 21.080 1.00 94.44 263 ALA A CA 1
ATOM 2016 C C . ALA A 1 263 ? -4.696 6.066 21.010 1.00 94.44 263 ALA A C 1
ATOM 2018 O O . ALA A 1 263 ? -5.599 5.251 21.176 1.00 94.44 263 ALA A O 1
ATOM 2019 N N . GLU A 1 264 ? -4.937 7.336 20.668 1.00 95.38 264 GLU A N 1
ATOM 2020 C CA . GLU A 1 264 ? -6.281 7.905 20.494 1.00 95.38 264 GLU A CA 1
ATOM 2021 C C . GLU A 1 264 ? -7.044 7.224 19.347 1.00 95.38 264 GLU A C 1
ATOM 2023 O O . GLU A 1 264 ? -8.170 6.762 19.530 1.00 95.38 264 GLU A O 1
ATOM 2028 N N . LEU A 1 265 ? -6.412 7.031 18.184 1.00 96.44 265 LEU A N 1
ATOM 2029 C CA . LEU A 1 265 ? -7.039 6.287 17.084 1.00 96.44 265 LEU A CA 1
ATOM 2030 C C . LEU A 1 265 ? -7.365 4.839 17.483 1.00 96.44 265 LEU A C 1
ATOM 2032 O O . LEU A 1 265 ? -8.377 4.283 17.048 1.00 96.44 265 LEU A O 1
ATOM 2036 N N . ALA A 1 266 ? -6.503 4.202 18.283 1.00 95.75 266 ALA A N 1
ATOM 2037 C CA . ALA A 1 266 ? -6.754 2.857 18.790 1.00 95.75 266 ALA A CA 1
ATOM 2038 C C . ALA A 1 266 ? -7.923 2.832 19.786 1.00 95.75 266 ALA A C 1
ATOM 2040 O O . ALA A 1 266 ? -8.728 1.900 19.736 1.00 95.75 266 ALA A O 1
ATOM 2041 N N . HIS A 1 267 ? -8.039 3.860 20.630 1.00 94.88 267 HIS A N 1
ATOM 2042 C CA . HIS A 1 267 ? -9.145 4.059 21.560 1.00 94.88 267 HIS A CA 1
ATOM 2043 C C . HIS A 1 267 ? -10.489 4.131 20.829 1.00 94.88 267 HIS A C 1
ATOM 2045 O O . HIS A 1 267 ? -11.377 3.323 21.096 1.00 94.88 267 HIS A O 1
ATOM 2051 N N . GLU A 1 268 ? -10.609 5.020 19.838 1.00 95.12 268 GLU A N 1
ATOM 2052 C CA . GLU A 1 268 ? -11.843 5.191 19.061 1.00 95.12 268 GLU A CA 1
ATOM 2053 C C . GLU A 1 268 ? -12.275 3.888 18.371 1.00 95.12 268 GLU A C 1
ATOM 2055 O O . GLU A 1 268 ? -13.449 3.505 18.395 1.00 95.12 268 GLU A O 1
ATOM 2060 N N . LEU A 1 269 ? -11.323 3.161 17.768 1.00 94.50 269 LEU A N 1
ATOM 2061 C CA . LEU A 1 269 ? -11.625 1.871 17.148 1.00 94.50 269 LEU A CA 1
ATOM 2062 C C . LEU A 1 269 ? -12.049 0.814 18.175 1.00 94.50 269 LEU A C 1
ATOM 2064 O O . LEU A 1 269 ? -12.893 -0.028 17.861 1.00 94.50 269 LEU A O 1
ATOM 2068 N N . LEU A 1 270 ? -11.478 0.836 19.381 1.00 92.75 270 LEU A N 1
ATOM 2069 C CA . LEU A 1 270 ? -11.815 -0.107 20.444 1.00 92.75 270 LEU A CA 1
ATOM 2070 C C . LEU A 1 270 ? -13.235 0.135 20.966 1.00 92.75 270 LEU A C 1
ATOM 2072 O O . LEU A 1 270 ? -13.987 -0.824 21.133 1.00 92.75 270 LEU A O 1
ATOM 2076 N N . GLU A 1 271 ? -13.638 1.395 21.143 1.00 91.56 271 GLU A N 1
ATOM 2077 C CA . GLU A 1 271 ? -15.014 1.747 21.512 1.00 91.56 271 GLU A CA 1
ATOM 2078 C C . GLU A 1 271 ? -16.029 1.262 20.463 1.00 91.56 271 GLU A C 1
ATOM 2080 O O . GLU A 1 271 ? -17.054 0.659 20.801 1.00 91.56 271 GLU A O 1
ATOM 2085 N N . MET A 1 272 ? -15.726 1.446 19.172 1.00 89.19 272 MET A N 1
ATOM 2086 C CA . MET A 1 272 ? -16.568 0.938 18.081 1.00 89.19 272 MET A CA 1
ATOM 2087 C C . MET A 1 272 ? -16.637 -0.596 18.042 1.00 89.19 272 MET A C 1
ATOM 2089 O O . MET A 1 272 ? -17.684 -1.166 17.732 1.00 89.19 272 MET A O 1
ATOM 2093 N N . ALA A 1 273 ? -15.539 -1.285 18.360 1.00 86.38 273 ALA A N 1
ATOM 2094 C CA . ALA A 1 273 ? -15.500 -2.744 18.373 1.00 86.38 273 ALA A CA 1
ATOM 2095 C C . ALA A 1 273 ? -16.343 -3.326 19.520 1.00 86.38 273 ALA A C 1
ATOM 2097 O O . ALA A 1 273 ? -17.176 -4.202 19.284 1.00 86.38 273 ALA A O 1
ATOM 2098 N N . VAL A 1 274 ? -16.186 -2.792 20.737 1.00 78.94 274 VAL A N 1
ATOM 2099 C CA . VAL A 1 274 ? -16.930 -3.239 21.928 1.00 78.94 274 VAL A CA 1
ATOM 2100 C C . VAL A 1 274 ? -18.429 -2.981 21.777 1.00 78.94 274 VAL A C 1
ATOM 2102 O O . VAL A 1 274 ? -19.240 -3.830 22.138 1.00 78.94 274 VAL A O 1
ATOM 2105 N N . THR A 1 275 ? -18.822 -1.840 21.208 1.00 71.25 275 THR A N 1
ATOM 2106 C CA . THR A 1 275 ? -20.243 -1.531 20.967 1.00 71.25 275 THR A CA 1
ATOM 2107 C C . THR A 1 275 ? -20.882 -2.456 19.927 1.00 71.25 275 THR A C 1
ATOM 2109 O O . THR A 1 275 ? -22.040 -2.843 20.088 1.00 71.25 275 THR A O 1
ATOM 2112 N N . SER A 1 276 ? -20.133 -2.855 18.896 1.00 67.12 276 SER A N 1
ATOM 2113 C CA . SER A 1 276 ? -20.583 -3.816 17.880 1.00 67.12 276 SER A CA 1
ATOM 2114 C C . SER A 1 276 ? -20.735 -5.237 18.442 1.00 67.12 276 SER A C 1
ATOM 2116 O O . SER A 1 276 ? -21.765 -5.880 18.234 1.00 67.12 276 SER A O 1
ATOM 2118 N N . GLU A 1 277 ? -19.744 -5.718 19.200 1.00 60.44 277 GLU A N 1
ATOM 2119 C CA . GLU A 1 277 ? -19.741 -7.069 19.782 1.00 60.44 277 GLU A CA 1
ATOM 2120 C C . GLU A 1 277 ? -20.792 -7.212 20.895 1.00 60.44 277 GLU A C 1
ATOM 2122 O O . GLU A 1 277 ? -21.591 -8.147 20.869 1.00 60.44 277 GLU A O 1
ATOM 2127 N N . ALA A 1 278 ? -20.912 -6.219 21.785 1.00 54.88 278 ALA A N 1
ATOM 2128 C CA . ALA A 1 278 ? -21.983 -6.175 22.785 1.00 54.88 278 ALA A CA 1
ATOM 2129 C C . ALA A 1 278 ? -23.384 -6.140 22.140 1.00 54.88 278 ALA A C 1
ATOM 2131 O O . ALA A 1 278 ? -24.338 -6.707 22.676 1.00 54.88 278 ALA A O 1
ATOM 2132 N N . GLY A 1 279 ? -23.521 -5.502 20.972 1.00 52.41 279 GLY A N 1
ATOM 2133 C CA . GLY A 1 279 ? -24.755 -5.514 20.184 1.00 52.41 279 GLY A CA 1
ATOM 2134 C C . GLY A 1 279 ? -25.092 -6.890 19.595 1.00 52.41 279 GLY A C 1
ATOM 2135 O O . GLY A 1 279 ? -26.269 -7.253 19.543 1.00 52.41 279 GLY A O 1
ATOM 2136 N N . GLN A 1 280 ? -24.084 -7.672 19.190 1.00 55.41 280 GLN A N 1
ATOM 2137 C CA . GLN A 1 280 ? -24.264 -9.045 18.701 1.00 55.41 280 GLN A CA 1
ATOM 2138 C C . GLN A 1 280 ? -24.650 -10.009 19.829 1.00 55.41 280 GLN A C 1
ATOM 2140 O O . GLN A 1 280 ? -25.625 -10.741 19.670 1.00 55.41 280 GLN A O 1
ATOM 2145 N N . GLU A 1 281 ? -23.983 -9.949 20.986 1.00 53.28 281 GLU A N 1
ATOM 2146 C CA . GLU A 1 281 ? -24.329 -10.780 22.151 1.00 53.28 281 GLU A CA 1
ATOM 2147 C C . GLU A 1 281 ? -25.751 -10.495 22.664 1.00 53.28 281 GLU A C 1
ATOM 2149 O O . GLU A 1 281 ? -26.513 -11.419 22.958 1.00 53.28 281 GLU A O 1
ATOM 2154 N N . LEU A 1 282 ? -26.164 -9.221 22.706 1.00 48.59 282 LEU A N 1
ATOM 2155 C CA . LEU A 1 282 ? -27.546 -8.846 23.025 1.00 48.59 282 LEU A CA 1
ATOM 2156 C C . LEU A 1 282 ? -28.532 -9.382 21.976 1.00 48.59 282 LEU A C 1
ATOM 2158 O O . LEU A 1 282 ? -29.590 -9.899 22.330 1.00 48.59 282 LEU A O 1
ATOM 2162 N N . GLY A 1 283 ? -28.194 -9.294 20.688 1.00 49.00 283 GLY A N 1
ATOM 2163 C CA . GLY A 1 283 ? -29.022 -9.816 19.601 1.00 49.00 283 GLY A CA 1
ATOM 2164 C C . GLY A 1 283 ? -29.220 -11.335 19.652 1.00 49.00 283 GLY A C 1
ATOM 2165 O O . GLY A 1 283 ? -30.311 -11.810 19.342 1.00 49.00 283 GLY A O 1
ATOM 2166 N N . GLU A 1 284 ? -28.211 -12.096 20.074 1.00 56.28 284 GLU A N 1
ATOM 2167 C CA . GLU A 1 284 ? -28.321 -13.543 20.296 1.00 56.28 284 GLU A CA 1
ATOM 2168 C C . GLU A 1 284 ? -29.150 -13.867 21.545 1.00 56.28 284 GLU A C 1
ATOM 2170 O O . GLU A 1 284 ? -29.954 -14.797 21.526 1.00 56.28 284 GLU A O 1
ATOM 2175 N N . PHE A 1 285 ? -29.037 -13.056 22.601 1.00 49.97 285 PHE A N 1
ATOM 2176 C CA . PHE A 1 285 ? -29.797 -13.244 23.839 1.00 49.97 285 PHE A CA 1
ATOM 2177 C C . PHE A 1 285 ? -31.297 -12.928 23.693 1.00 49.97 285 PHE A C 1
ATOM 2179 O O . PHE A 1 285 ? -32.121 -13.544 24.362 1.00 49.97 285 PHE A O 1
ATOM 2186 N N . PHE A 1 286 ? -31.672 -11.984 22.821 1.00 51.03 286 PHE A N 1
ATOM 2187 C CA . PHE A 1 286 ? -33.076 -11.625 22.559 1.00 51.03 286 PHE A CA 1
ATOM 2188 C C . PHE A 1 286 ? -33.736 -12.426 21.422 1.00 51.03 286 PHE A C 1
ATOM 2190 O O . PHE A 1 286 ? -34.947 -12.307 21.235 1.00 51.03 286 PHE A O 1
ATOM 2197 N N . ASN A 1 287 ? -32.969 -13.229 20.674 1.00 47.78 287 ASN A N 1
ATOM 2198 C CA . ASN A 1 287 ? -33.478 -14.110 19.613 1.00 47.78 287 ASN A CA 1
ATOM 2199 C C . ASN A 1 287 ? -33.457 -15.609 19.985 1.00 47.78 287 ASN A C 1
ATOM 2201 O O . ASN A 1 287 ? -33.754 -16.442 19.124 1.00 47.78 287 ASN A O 1
ATOM 2205 N N . GLY A 1 288 ? -33.112 -15.951 21.233 1.00 40.34 288 GLY A N 1
ATOM 2206 C CA . GLY A 1 288 ? -33.310 -17.280 21.833 1.00 40.34 288 GLY A CA 1
ATOM 2207 C C . GLY A 1 288 ? -34.619 -17.372 22.608 1.00 40.34 288 GLY A C 1
ATOM 2208 O O . GLY A 1 288 ? -35.220 -18.470 22.596 1.00 40.34 288 GLY A O 1
#

Solvent-accessible surface area (backbone atoms only — not comparable to full-atom values): 16056 Å² total; per-residue (Å²): 115,70,74,45,47,66,46,50,49,55,27,66,69,38,87,58,93,66,77,63,85,49,69,70,48,50,54,41,52,77,72,46,63,52,52,60,52,47,51,49,53,40,52,49,45,53,51,23,66,75,42,76,50,70,91,78,50,89,58,46,45,35,55,57,51,30,50,70,39,56,60,68,60,53,56,56,41,63,32,73,67,42,58,69,64,42,31,52,46,49,38,60,43,47,51,75,26,63,43,74,81,38,38,51,46,47,52,96,91,47,58,45,68,59,48,35,50,54,49,50,53,55,49,50,47,56,53,66,52,82,77,75,63,97,66,56,71,70,59,50,51,51,52,40,38,45,42,47,50,28,52,49,44,34,43,73,21,69,57,40,29,53,48,50,42,67,39,65,61,46,62,46,32,43,39,52,37,43,39,54,51,49,50,51,58,70,72,39,77,52,82,70,58,67,83,72,63,102,59,80,75,52,75,63,49,50,38,45,42,51,45,51,52,46,49,48,53,34,54,69,42,85,63,74,95,46,75,58,64,58,66,71,35,19,70,77,39,94,62,31,61,59,42,40,55,52,41,27,53,52,42,47,67,36,79,90,68,54,55,69,72,45,20,52,55,22,41,58,53,44,55,57,48,53,56,52,52,56,50,50,56,50,51,54,67,75,72,110

Foldseek 3Di:
DVLVCLALVQLLPDPDQAGDPDPSNVVSVVVDDLLVVLVVLLVVLVVQVPDDDPPPDPDGSNLVSLQPDDLVVLLSQLDLSHDLSSNLSSLSSQLSQADQQAGGRDYPVDHRLVSLLSLCVSLLCLLPDDHSDPDDPLSSLVSNLSSLSSLVSLLVHLSSLLSLLVHLCNLLSLLNSLLVLLVCLVPDPVVVVLVDDPDDDDSSLSSLQSSLVSNLSSQPRCPDPDGRPSVNSLVVDVCSLVSLLVSLVCLLPVPSSYDPSSNVSSVVVNVVSCVVVVVVVVVVVVVD

Radius of gyration: 21.17 Å; Cα contacts (8 Å, |Δi|>4): 335; chains: 1; bounding box: 58×45×54 Å

InterPro domains:
  IPR022093 Rad26-like, helical repeats [PF12331] (3-219)
  IPR048379 Rad26-like, C-terminal domain [PF21046] (229-286)

Nearest PDB structures (foldseek):
  5loi-assembly1_A-2  TM=8.395E-01  e=3.655E-13  Thermothelomyces thermophilus ATCC 42464
  6qnx-assembly1_A  TM=3.061E-01  e=8.024E-01  Homo sapiens
  6hc2-assembly1_C  TM=2.158E-01  e=1.048E+00  Homo sapiens
  8qah-assembly1_A  TM=3.275E-01  e=7.116E+00  synthetic construct
  8qah-assembly2_B  TM=3.237E-01  e=7.440E+00  synthetic construct